Protein AF-A0A7S1V840-F1 (afdb_monomer_lite)

Sequence (191 aa):
QIPTALHHDKARTWFAFVELTMVTKERNDVIGVELDPAAPVIRTIHGDIKPRNIIRAKGDLKLIDLDAAVEEGGSLTEKFSGAFLPPSLAREKFKPKETLEEVDKKWRKLKEERDLLEEEEDTEEAVDKLETMMKVLRGKRKALKRGDLDSEPPKATRDMDIWAFGVTMYQLYTGSPLFTCDLGDNLVREE

Radius of gyration: 23.2 Å; chains: 1; bounding box: 47×49×64 Å

Foldseek 3Di:
DPDPVVVVVVVVLVVVVVVVLPCPDDDCDPDVDPDDPPDPPFRKDQQEDAPVQWDQDPNHIDGHDSVQIDTFQAATDPDYQALLFDPVQNCVVVQDPDALVRLVVVLVVLVVVLVVCVVPPPQPVVNVVSVVVNVVSVVNNVCNVVVPVDDDHDGDHPVSVVSSVVQRVVCVVPVDGPADDDPSNHHDDDD

Secondary structure (DSSP, 8-state):
---THHHHHHHHHHHHHHHHHH-TTS---SS-----TTS----EE-S---GGGEEEETTEEEE---TT-EETTSBPPS---GGG--HHHHHHHT---S-HHHHHHHHHHHHHHHHHHTT-TT-HHHHHHHHHHHHHHHHHHHHHHTTTTSPPPPBP-HHHHHHHHHHHHHHHHHSS-SS-B-TTS-B----

InterPro domains:
  IPR000719 Protein kinase domain [PS50011] (1-191)
  IPR011009 Protein kinase-like domain superfamily [SSF56112] (45-180)

pLDDT: mean 75.29, std 20.26, range [28.19, 95.44]

Structure (mmCIF, N/CA/C/O backbone):
data_AF-A0A7S1V840-F1
#
_entry.id   AF-A0A7S1V840-F1
#
loop_
_atom_site.group_PDB
_atom_site.id
_atom_site.type_symbol
_atom_site.label_atom_id
_atom_site.label_alt_id
_atom_site.label_comp_id
_atom_site.label_asym_id
_atom_site.label_entity_id
_atom_site.label_seq_id
_atom_site.pdbx_PDB_ins_code
_atom_site.Cartn_x
_atom_site.Cartn_y
_atom_site.Cartn_z
_atom_site.occupancy
_atom_site.B_iso_or_equiv
_atom_site.auth_seq_id
_atom_site.auth_comp_id
_atom_site.auth_asym_id
_atom_site.auth_atom_id
_atom_site.pdbx_PDB_model_num
ATOM 1 N N . GLN A 1 1 ? 11.936 29.458 14.374 1.00 34.19 1 GLN A N 1
ATOM 2 C CA . GLN A 1 1 ? 11.864 28.571 15.555 1.00 34.19 1 GLN A CA 1
ATOM 3 C C . GLN A 1 1 ? 10.406 28.201 15.757 1.00 34.19 1 GLN A C 1
ATOM 5 O O . GLN A 1 1 ? 9.609 29.076 16.064 1.00 34.19 1 GLN A O 1
ATOM 10 N N . ILE A 1 2 ? 10.041 26.953 15.469 1.00 28.19 2 ILE A N 1
ATOM 11 C CA . ILE A 1 2 ? 8.680 26.443 15.686 1.00 28.19 2 ILE A CA 1
ATOM 12 C C . ILE A 1 2 ? 8.618 25.943 17.141 1.00 28.19 2 ILE A C 1
ATOM 14 O O . ILE A 1 2 ? 9.578 25.296 17.566 1.00 28.19 2 ILE A O 1
ATOM 18 N N . PRO A 1 3 ? 7.577 26.253 17.938 1.00 31.47 3 PRO A N 1
ATOM 19 C CA . PRO A 1 3 ? 7.595 25.972 19.371 1.00 31.47 3 PRO A CA 1
ATOM 20 C C . PRO A 1 3 ? 7.533 24.467 19.666 1.00 31.47 3 PRO A C 1
ATOM 22 O O . PRO A 1 3 ? 6.550 23.792 19.364 1.00 31.47 3 PRO A O 1
ATOM 25 N N . THR A 1 4 ? 8.567 23.971 20.343 1.00 38.53 4 THR A N 1
ATOM 26 C CA . THR A 1 4 ? 8.787 22.579 20.778 1.00 38.53 4 THR A CA 1
ATOM 27 C C . THR A 1 4 ? 7.685 22.031 21.703 1.00 38.53 4 THR A C 1
ATOM 29 O O . THR A 1 4 ? 7.570 20.822 21.894 1.00 38.53 4 THR A O 1
ATOM 32 N N . ALA A 1 5 ? 6.834 22.898 22.260 1.00 35.03 5 ALA A N 1
ATOM 33 C CA . ALA A 1 5 ? 5.800 22.534 23.229 1.00 35.03 5 ALA A CA 1
ATOM 34 C C . ALA A 1 5 ? 4.584 21.803 22.618 1.00 35.03 5 ALA A C 1
ATOM 36 O O . ALA A 1 5 ? 3.929 21.033 23.315 1.00 35.03 5 ALA A O 1
ATOM 37 N N . LEU A 1 6 ? 4.303 21.968 21.316 1.00 33.03 6 LEU A N 1
ATOM 38 C CA . LEU A 1 6 ? 3.147 21.327 20.665 1.00 33.03 6 LEU A CA 1
ATOM 39 C C . LEU A 1 6 ? 3.375 19.832 20.345 1.00 33.03 6 LEU A C 1
ATOM 41 O O . LEU A 1 6 ? 2.428 19.103 20.045 1.00 33.03 6 LEU A O 1
ATOM 45 N N . HIS A 1 7 ? 4.630 19.370 20.383 1.00 38.84 7 HIS A N 1
ATOM 46 C CA . HIS A 1 7 ? 4.999 17.987 20.065 1.00 38.84 7 HIS A CA 1
ATOM 47 C C . HIS A 1 7 ? 4.778 17.013 21.227 1.00 38.84 7 HIS A C 1
ATOM 49 O O . HIS A 1 7 ? 4.459 15.848 20.991 1.00 38.84 7 HIS A O 1
ATOM 55 N N . HIS A 1 8 ? 4.879 17.484 22.471 1.00 35.41 8 HIS A N 1
ATOM 56 C CA . HIS A 1 8 ? 4.750 16.622 23.647 1.00 35.41 8 HIS A CA 1
ATOM 57 C C . HIS A 1 8 ? 3.305 16.207 23.945 1.00 35.41 8 HIS A C 1
ATOM 59 O O . HIS A 1 8 ? 3.075 15.103 24.440 1.00 35.41 8 HIS A O 1
ATOM 65 N N . ASP A 1 9 ? 2.339 17.069 23.622 1.00 38.34 9 ASP A N 1
ATOM 66 C CA . ASP A 1 9 ? 0.930 16.839 23.951 1.00 38.34 9 ASP A CA 1
ATOM 67 C C . ASP A 1 9 ? 0.271 15.856 22.973 1.00 38.34 9 ASP A C 1
ATOM 69 O O . ASP A 1 9 ? -0.414 14.920 23.378 1.00 38.34 9 ASP A O 1
ATOM 73 N N . LYS A 1 10 ? 0.610 15.964 21.678 1.00 40.97 10 LYS A N 1
ATOM 74 C CA . LYS A 1 10 ? 0.155 15.018 20.650 1.00 40.97 10 LYS A CA 1
ATOM 75 C C . LYS A 1 10 ? 0.649 13.604 20.954 1.00 40.97 10 LYS A C 1
ATOM 77 O O . LYS A 1 10 ? -0.152 12.678 20.984 1.00 40.97 10 LYS A O 1
ATOM 82 N N . ALA A 1 11 ? 1.943 13.429 21.236 1.00 39.88 11 ALA A N 1
ATOM 83 C CA . ALA A 1 11 ? 2.521 12.110 21.499 1.00 39.88 11 ALA A CA 1
ATOM 84 C C . ALA A 1 11 ? 1.829 11.374 22.665 1.00 39.88 11 ALA A C 1
ATOM 86 O O . ALA A 1 11 ? 1.585 10.174 22.569 1.00 39.88 11 ALA A O 1
ATOM 87 N N . ARG A 1 12 ? 1.439 12.089 23.731 1.00 35.28 12 ARG A N 1
ATOM 88 C CA . ARG A 1 12 ? 0.725 11.502 24.878 1.00 35.28 12 ARG A CA 1
ATOM 89 C C . ARG A 1 12 ? -0.692 11.041 24.544 1.00 35.28 12 ARG A C 1
ATOM 91 O O . ARG A 1 12 ? -1.091 9.981 25.015 1.00 35.28 12 ARG A O 1
ATOM 98 N N . THR A 1 13 ? -1.429 11.777 23.711 1.00 42.69 13 THR A N 1
ATOM 99 C CA . THR A 1 13 ? -2.761 11.338 23.256 1.00 42.69 13 THR A CA 1
ATOM 100 C C . THR A 1 13 ? -2.678 10.098 22.355 1.00 42.69 13 THR A C 1
ATOM 102 O O . THR A 1 13 ? -3.593 9.280 22.351 1.00 42.69 13 THR A O 1
ATOM 105 N N . TRP A 1 14 ? -1.575 9.929 21.617 1.00 41.81 14 TRP A N 1
ATOM 106 C CA . TRP A 1 14 ? -1.384 8.811 20.687 1.00 41.81 14 TRP A CA 1
ATOM 107 C C . TRP A 1 14 ? -0.865 7.526 21.346 1.00 41.81 14 TRP A C 1
ATOM 109 O O . TRP A 1 14 ? -1.285 6.444 20.943 1.00 41.81 14 TRP A O 1
ATOM 119 N N . PHE A 1 15 ? -0.029 7.602 22.389 1.00 33.94 15 PHE A N 1
ATOM 120 C CA . PHE A 1 15 ? 0.369 6.402 23.146 1.00 33.94 15 PHE A CA 1
ATOM 121 C C . PHE A 1 15 ? -0.840 5.696 23.787 1.00 33.94 15 PHE A C 1
ATOM 123 O O . PHE A 1 15 ? -0.910 4.471 23.749 1.00 33.94 15 PHE A O 1
ATOM 130 N N . ALA A 1 16 ? -1.840 6.455 24.248 1.00 36.44 16 ALA A N 1
ATOM 131 C CA . ALA A 1 16 ? -3.114 5.904 24.719 1.00 36.44 16 ALA A CA 1
ATOM 132 C C . ALA A 1 16 ? -3.944 5.238 23.595 1.00 36.44 16 ALA A C 1
ATOM 134 O O . ALA A 1 16 ? -4.733 4.336 23.857 1.00 36.44 16 ALA A O 1
ATOM 135 N N . PHE A 1 17 ? -3.757 5.649 22.334 1.00 39.97 17 PHE A N 1
ATOM 136 C CA . PHE A 1 17 ? -4.453 5.089 21.169 1.00 39.97 17 PHE A CA 1
ATOM 137 C C . PHE A 1 17 ? -3.840 3.760 20.696 1.00 39.97 17 PHE A C 1
ATOM 139 O O . PHE A 1 17 ? -4.564 2.836 20.320 1.00 39.97 17 PHE A O 1
ATOM 146 N N . VAL A 1 18 ? -2.509 3.626 20.768 1.00 42.34 18 VAL A N 1
ATOM 147 C CA . VAL A 1 18 ? -1.815 2.347 20.516 1.00 42.34 18 VAL A CA 1
ATOM 148 C C . VAL A 1 18 ? -2.222 1.308 21.564 1.00 42.34 18 VAL A C 1
ATOM 150 O O . VAL A 1 18 ? -2.481 0.156 21.220 1.00 42.34 18 VAL A O 1
ATOM 153 N N . GLU A 1 19 ? -2.382 1.731 22.820 1.00 34.50 19 GLU A N 1
ATOM 154 C CA . GLU A 1 19 ? -2.931 0.888 23.885 1.00 34.50 19 GLU A CA 1
ATOM 155 C C . GLU A 1 19 ? -4.374 0.449 23.567 1.00 34.50 19 GLU A C 1
ATOM 157 O O . GLU A 1 19 ? -4.698 -0.729 23.679 1.00 34.50 19 GLU A O 1
ATOM 162 N N . LEU A 1 20 ? -5.221 1.348 23.049 1.00 40.03 20 LEU A N 1
ATOM 163 C CA . LEU A 1 20 ? -6.624 1.044 22.731 1.00 40.03 20 LEU A CA 1
ATOM 164 C C . LEU A 1 20 ? -6.808 0.075 21.549 1.00 40.03 20 LEU A C 1
ATOM 166 O O . LEU A 1 20 ? -7.779 -0.676 21.516 1.00 40.03 20 LEU A O 1
ATOM 170 N N . THR A 1 21 ? -5.890 0.089 20.579 1.00 38.75 21 THR A N 1
ATOM 171 C CA . THR A 1 21 ? -5.999 -0.738 19.360 1.00 38.75 21 THR A CA 1
ATOM 172 C C . THR A 1 21 ? -5.329 -2.108 19.532 1.00 38.75 21 THR A C 1
ATOM 174 O O . THR A 1 21 ? -5.684 -3.063 18.846 1.00 38.75 21 THR A O 1
ATOM 177 N N . MET A 1 22 ? -4.388 -2.242 20.478 1.00 34.47 22 MET A N 1
ATOM 178 C CA . MET A 1 22 ? -3.727 -3.519 20.788 1.00 34.47 22 MET A CA 1
ATOM 179 C C . MET A 1 22 ? -4.319 -4.248 22.004 1.00 34.47 22 MET A C 1
ATOM 181 O O . MET A 1 22 ? -4.069 -5.444 22.170 1.00 34.47 22 MET A O 1
ATOM 185 N N . VAL A 1 23 ? -5.128 -3.573 22.827 1.00 34.97 23 VAL A N 1
ATOM 186 C CA . VAL A 1 23 ? -5.773 -4.144 24.018 1.00 34.97 23 VAL A CA 1
ATOM 187 C C . VAL A 1 23 ? -7.278 -4.295 23.779 1.00 34.97 23 VAL A C 1
ATOM 189 O O . VAL A 1 23 ? -8.106 -3.660 24.419 1.00 34.97 23 VAL A O 1
ATOM 192 N N . THR A 1 24 ? -7.675 -5.225 22.908 1.00 39.31 24 THR A N 1
ATOM 193 C CA . THR A 1 24 ? -9.067 -5.721 22.865 1.00 39.31 24 THR A CA 1
ATOM 194 C C . THR A 1 24 ? -9.358 -6.713 23.999 1.00 39.31 24 THR A C 1
ATOM 196 O O . THR A 1 24 ? -10.126 -7.656 23.819 1.00 39.31 24 THR A O 1
ATOM 199 N N . LYS A 1 25 ? -8.713 -6.567 25.166 1.00 38.56 25 LYS A N 1
ATOM 200 C CA . LYS A 1 25 ? -8.911 -7.497 26.288 1.00 38.56 25 LYS A CA 1
ATOM 201 C C . LYS A 1 25 ? -9.182 -6.861 27.646 1.00 38.56 25 LYS A C 1
ATOM 203 O O . LYS A 1 25 ? -9.615 -7.578 28.537 1.00 38.56 25 LYS A O 1
ATOM 208 N N . GLU A 1 26 ? -9.005 -5.553 27.817 1.00 40.62 26 GLU A N 1
ATOM 209 C CA . GLU A 1 26 ? -9.205 -4.916 29.124 1.00 40.62 26 GLU A CA 1
ATOM 210 C C . GLU A 1 26 ? -9.793 -3.510 28.981 1.00 40.62 26 GLU A C 1
ATOM 212 O O . GLU A 1 26 ? -9.075 -2.523 29.102 1.00 40.62 26 GLU A O 1
ATOM 217 N N . ARG A 1 27 ? -11.100 -3.409 28.701 1.00 39.28 27 ARG A N 1
ATOM 218 C CA . ARG A 1 27 ? -11.980 -2.332 29.208 1.00 39.28 27 ARG A CA 1
ATOM 219 C C . ARG A 1 27 ? -13.418 -2.535 28.733 1.00 39.28 27 ARG A C 1
ATOM 221 O O . ARG A 1 27 ? -13.754 -2.263 27.586 1.00 39.28 27 ARG A O 1
ATOM 228 N N . ASN A 1 28 ? -14.259 -2.962 29.669 1.00 38.66 28 ASN A N 1
ATOM 229 C CA . ASN A 1 28 ? -15.707 -3.161 29.549 1.00 38.66 28 ASN A CA 1
ATOM 230 C C . ASN A 1 28 ? -16.528 -1.854 29.462 1.00 38.66 28 ASN A C 1
ATOM 232 O O . ASN A 1 28 ? -17.747 -1.896 29.582 1.00 38.66 28 ASN A O 1
ATOM 236 N N . ASP A 1 29 ? -15.913 -0.684 29.262 1.00 35.03 29 ASP A N 1
ATOM 237 C CA . ASP A 1 29 ? -16.550 0.564 29.716 1.00 35.03 29 ASP A CA 1
ATOM 238 C C . ASP A 1 29 ? -17.040 1.517 28.612 1.00 35.03 29 ASP A C 1
ATOM 240 O O . ASP A 1 29 ? -17.526 2.600 28.930 1.00 35.03 29 ASP A O 1
ATOM 244 N N . VAL A 1 30 ? -16.948 1.172 27.320 1.00 41.62 30 VAL A N 1
ATOM 245 C CA . VAL A 1 30 ? -17.338 2.120 26.241 1.00 41.62 30 VAL A CA 1
ATOM 246 C C . VAL A 1 30 ? -18.616 1.724 25.497 1.00 41.62 30 VAL A C 1
ATOM 248 O O . VAL A 1 30 ? -19.270 2.575 24.897 1.00 41.62 30 VAL A O 1
ATOM 251 N N . ILE A 1 31 ? -19.050 0.470 25.591 1.00 38.62 31 ILE A N 1
ATOM 252 C CA . ILE A 1 31 ? -20.350 0.030 25.082 1.00 38.62 31 ILE A CA 1
ATOM 253 C C . ILE A 1 31 ? -20.867 -0.963 26.115 1.00 38.62 31 ILE A C 1
ATOM 255 O O . ILE A 1 31 ? -20.167 -1.924 26.406 1.00 38.62 31 ILE A O 1
ATOM 259 N N . GLY A 1 32 ? -22.039 -0.714 26.706 1.00 32.59 32 GLY A N 1
ATOM 260 C CA . GLY A 1 32 ? -22.672 -1.575 27.716 1.00 32.59 32 GLY A CA 1
ATOM 261 C C . GLY A 1 32 ? -23.140 -2.923 27.158 1.00 32.59 32 GLY A C 1
ATOM 262 O O . GLY A 1 32 ? -24.304 -3.283 27.301 1.00 32.59 32 GLY A O 1
ATOM 263 N N . VAL A 1 33 ? -22.250 -3.632 26.473 1.00 41.84 33 VAL A N 1
ATOM 264 C CA . VAL A 1 33 ? -22.427 -4.988 25.982 1.00 41.84 33 VAL A CA 1
ATOM 265 C C . VAL A 1 33 ? -21.614 -5.862 26.920 1.00 41.84 33 VAL A C 1
ATOM 267 O O . VAL A 1 33 ? -20.386 -5.816 26.918 1.00 41.84 33 VAL A O 1
ATOM 270 N N . GLU A 1 34 ? -22.309 -6.626 27.755 1.00 42.22 34 GLU A N 1
ATOM 271 C CA . GLU A 1 34 ? -21.716 -7.737 28.491 1.00 42.22 34 GLU A CA 1
ATOM 272 C C . GLU A 1 34 ? -21.096 -8.688 27.456 1.00 42.22 34 GLU A C 1
ATOM 274 O O . GLU A 1 34 ? -21.806 -9.347 26.696 1.00 42.22 34 GLU A O 1
ATOM 279 N N . LEU A 1 35 ? -19.767 -8.682 27.342 1.00 52.69 35 LEU A N 1
ATOM 280 C CA . LEU A 1 35 ? -19.062 -9.608 26.465 1.00 52.69 35 LEU A CA 1
ATOM 281 C C . LEU A 1 35 ? -19.097 -10.988 27.123 1.00 52.69 35 LEU A C 1
ATOM 283 O O . LEU A 1 35 ? -18.605 -11.151 28.240 1.00 52.69 35 LEU A O 1
ATOM 287 N N . ASP A 1 36 ? -19.686 -11.966 26.435 1.00 55.12 36 ASP A N 1
ATOM 288 C CA . ASP A 1 36 ? -19.705 -13.358 26.882 1.00 55.12 36 ASP A CA 1
ATOM 289 C C . ASP A 1 36 ? -18.255 -13.847 27.085 1.00 55.12 36 ASP A C 1
ATOM 291 O O . ASP A 1 36 ? -17.484 -13.887 26.122 1.00 55.12 36 ASP A O 1
ATOM 295 N N . PRO A 1 37 ? -17.846 -14.223 28.310 1.00 58.53 37 PRO A N 1
ATOM 296 C CA . PRO A 1 37 ? -16.492 -14.702 28.577 1.00 58.53 37 PRO A CA 1
ATOM 297 C C . PRO A 1 37 ? -16.170 -16.032 27.874 1.00 58.53 37 PRO A C 1
ATOM 299 O O . PRO A 1 37 ? -14.997 -16.404 27.803 1.00 58.53 37 PRO A O 1
ATOM 302 N N . ALA A 1 38 ? -17.179 -16.745 27.358 1.00 59.78 38 ALA A N 1
ATOM 303 C CA . ALA A 1 38 ? -17.020 -17.930 26.520 1.00 59.78 38 ALA A CA 1
ATOM 304 C C . ALA A 1 38 ? -16.947 -17.612 25.014 1.00 59.78 38 ALA A C 1
ATOM 306 O O . ALA A 1 38 ? -16.638 -18.510 24.224 1.00 59.78 38 ALA A O 1
ATOM 307 N N . ALA A 1 39 ? -17.191 -16.362 24.598 1.00 57.59 39 ALA A N 1
ATOM 308 C CA . ALA A 1 39 ? -17.077 -15.982 23.199 1.00 57.59 39 ALA A CA 1
ATOM 309 C C . ALA A 1 39 ? -15.610 -16.065 22.742 1.00 57.59 39 ALA A C 1
ATOM 311 O O . ALA A 1 39 ? -14.701 -15.607 23.447 1.00 57.59 39 ALA A O 1
ATOM 312 N N . PRO A 1 40 ? -15.340 -16.634 21.554 1.00 56.97 40 PRO A N 1
ATOM 313 C CA . PRO A 1 40 ? -14.001 -16.613 20.994 1.00 56.97 40 PRO A CA 1
ATOM 314 C C . PRO A 1 40 ? -13.532 -15.161 20.852 1.00 56.97 40 PRO A C 1
ATOM 316 O O . PRO A 1 40 ? -14.277 -14.298 20.390 1.00 56.97 40 PRO A O 1
ATOM 319 N N . VAL A 1 41 ? -12.280 -14.887 21.235 1.00 60.44 41 VAL A N 1
ATOM 320 C CA . VAL A 1 41 ? -11.645 -13.588 20.969 1.00 60.44 41 VAL A CA 1
ATOM 321 C C . VAL A 1 41 ? -11.388 -13.506 19.470 1.00 60.44 41 VAL A C 1
ATOM 323 O O . VAL A 1 41 ? -10.318 -13.878 18.985 1.00 60.44 41 VAL A O 1
ATOM 326 N N . ILE A 1 42 ? -12.397 -13.053 18.736 1.00 61.47 42 ILE A N 1
ATOM 327 C CA . ILE A 1 42 ? -12.282 -12.733 17.323 1.00 61.47 42 ILE A CA 1
ATOM 328 C C . ILE A 1 42 ? -11.442 -11.465 17.237 1.00 61.47 42 ILE A C 1
ATOM 330 O O . ILE A 1 42 ? -11.780 -10.425 17.804 1.00 61.47 42 ILE A O 1
ATOM 334 N N . ARG A 1 43 ? -10.296 -11.568 16.568 1.00 82.94 43 ARG A N 1
ATOM 335 C CA . ARG A 1 43 ? -9.436 -10.417 16.305 1.00 82.94 43 ARG A CA 1
ATOM 336 C C . ARG A 1 43 ? -9.775 -9.892 14.927 1.00 82.94 43 ARG A C 1
ATOM 338 O O . ARG A 1 43 ? -9.552 -10.580 13.936 1.00 82.94 43 ARG A O 1
ATOM 345 N N . THR A 1 44 ? -10.327 -8.692 14.882 1.00 90.00 44 THR A N 1
ATOM 346 C CA . THR A 1 44 ? -10.677 -8.025 13.631 1.00 90.00 44 THR A CA 1
ATOM 347 C C . THR A 1 44 ? -9.451 -7.320 13.062 1.00 90.00 44 THR A C 1
ATOM 349 O O . THR A 1 44 ? -8.773 -6.576 13.768 1.00 90.00 44 THR A O 1
ATOM 352 N N . ILE A 1 45 ? -9.187 -7.557 11.784 1.00 92.12 45 ILE A N 1
ATOM 353 C CA . ILE A 1 45 ? -8.259 -6.800 10.949 1.00 92.12 45 ILE A CA 1
ATOM 354 C C . ILE A 1 45 ? -9.089 -5.751 10.218 1.00 92.12 45 ILE A C 1
ATOM 356 O O . ILE A 1 45 ? -10.076 -6.105 9.581 1.00 92.12 45 ILE A O 1
ATOM 360 N N . HIS A 1 46 ? -8.726 -4.476 10.310 1.00 92.56 46 HIS A N 1
ATOM 361 C CA . HIS A 1 46 ? -9.415 -3.391 9.614 1.00 92.56 46 HIS A CA 1
ATOM 362 C C . HIS A 1 46 ? -9.161 -3.446 8.104 1.00 92.56 46 HIS A C 1
ATOM 364 O O . HIS A 1 46 ? -10.068 -3.169 7.321 1.00 92.56 46 HIS A O 1
ATOM 370 N N . GLY A 1 47 ? -7.930 -3.753 7.685 1.00 90.50 47 GLY A N 1
ATOM 371 C CA . GLY A 1 47 ? -7.572 -3.993 6.283 1.00 90.50 47 GLY A CA 1
ATOM 372 C C . GLY A 1 47 ? -7.439 -2.743 5.403 1.00 90.50 47 GLY A C 1
ATOM 373 O O . GLY A 1 47 ? -7.005 -2.862 4.260 1.00 90.50 47 GLY A O 1
ATOM 374 N N . ASP A 1 48 ? -7.764 -1.551 5.916 1.00 92.19 48 ASP A N 1
ATOM 375 C CA . ASP A 1 48 ? -7.687 -0.278 5.179 1.00 92.19 48 ASP A CA 1
ATOM 376 C C . ASP A 1 48 ? -7.374 0.909 6.112 1.00 92.19 48 ASP A C 1
ATOM 378 O O . ASP A 1 48 ? -8.007 1.966 6.063 1.00 92.19 48 ASP A O 1
ATOM 382 N N . ILE A 1 49 ? -6.408 0.733 7.022 1.00 93.44 49 ILE A N 1
ATOM 383 C CA . ILE A 1 49 ? -5.950 1.822 7.895 1.00 93.44 49 ILE A CA 1
ATOM 384 C C . ILE A 1 49 ? -5.229 2.878 7.053 1.00 93.44 49 ILE A C 1
ATOM 386 O O . ILE A 1 49 ? -4.199 2.612 6.437 1.00 93.44 49 ILE A O 1
ATOM 390 N N . LYS A 1 50 ? -5.758 4.100 7.072 1.00 92.00 50 LYS A N 1
ATOM 391 C CA . LYS A 1 50 ? -5.190 5.270 6.394 1.00 92.00 50 LYS A CA 1
ATOM 392 C C . LYS A 1 50 ? -5.671 6.558 7.062 1.00 92.00 50 LYS A C 1
ATOM 394 O O . LYS A 1 50 ? -6.710 6.529 7.728 1.00 92.00 50 LYS A O 1
ATOM 399 N N . PRO A 1 51 ? -5.000 7.709 6.861 1.00 92.88 51 PRO A N 1
ATOM 400 C CA . PRO A 1 51 ? -5.385 8.968 7.503 1.00 92.88 51 PRO A CA 1
ATOM 401 C C . PRO A 1 51 ? -6.858 9.343 7.303 1.00 92.88 51 PRO A C 1
ATOM 403 O O . PRO A 1 51 ? -7.499 9.847 8.219 1.00 92.88 51 PRO A O 1
ATOM 406 N N . ARG A 1 52 ? -7.412 9.053 6.120 1.00 90.94 52 ARG A N 1
ATOM 407 C CA . ARG A 1 52 ? -8.804 9.350 5.751 1.00 90.94 52 ARG A CA 1
ATOM 408 C C . ARG A 1 52 ? -9.834 8.585 6.589 1.00 90.94 52 ARG A C 1
ATOM 410 O O . ARG A 1 52 ? -10.936 9.081 6.797 1.00 90.94 52 ARG A O 1
ATOM 417 N N . ASN A 1 53 ? -9.441 7.417 7.092 1.00 93.62 53 ASN A N 1
ATOM 418 C CA . ASN A 1 53 ? -10.273 6.540 7.908 1.00 93.62 53 ASN A CA 1
ATOM 419 C C . ASN A 1 53 ? -10.076 6.797 9.413 1.00 93.62 53 ASN A C 1
ATOM 421 O O . ASN A 1 53 ? -10.631 6.082 10.241 1.00 93.62 53 ASN A O 1
ATOM 425 N N . ILE A 1 54 ? -9.312 7.833 9.787 1.00 92.75 54 ILE A N 1
ATOM 426 C CA . ILE A 1 54 ? -9.138 8.282 11.170 1.00 92.75 54 ILE A CA 1
ATOM 427 C C . ILE A 1 54 ? -9.817 9.640 11.322 1.00 92.75 54 ILE A C 1
ATOM 429 O O . ILE A 1 54 ? -9.367 10.649 10.781 1.00 92.75 54 ILE A O 1
ATOM 433 N N . ILE A 1 55 ? -10.879 9.688 12.119 1.00 90.19 55 ILE A N 1
ATOM 434 C CA . ILE A 1 55 ? -11.602 10.928 12.407 1.00 90.19 55 ILE A CA 1
ATOM 435 C C . ILE A 1 55 ? -11.438 11.334 13.862 1.00 90.19 55 ILE A C 1
ATOM 437 O O . ILE A 1 55 ? -11.223 10.503 14.743 1.00 90.19 55 ILE A O 1
ATOM 441 N N . ARG A 1 56 ? -11.601 12.630 14.131 1.00 91.12 56 ARG A N 1
ATOM 442 C CA . ARG A 1 56 ? -11.751 13.138 15.493 1.00 91.12 56 ARG A CA 1
ATOM 443 C C . ARG A 1 56 ? -13.229 13.345 15.801 1.00 91.12 56 ARG A C 1
ATOM 445 O O . ARG A 1 56 ? -13.877 14.169 15.164 1.00 91.12 56 ARG A O 1
ATOM 452 N N . ALA A 1 57 ? -13.744 12.655 16.811 1.00 86.38 57 ALA A N 1
ATOM 453 C CA . ALA A 1 57 ? -15.118 12.792 17.280 1.00 86.38 57 ALA A CA 1
ATOM 454 C C . ALA A 1 57 ? -15.129 12.993 18.799 1.00 86.38 57 ALA A C 1
ATOM 456 O O . ALA A 1 57 ? -14.672 12.131 19.543 1.00 86.38 57 ALA A O 1
ATOM 457 N N . LYS A 1 58 ? -15.668 14.133 19.256 1.00 90.56 58 LYS A N 1
ATOM 458 C CA . LYS A 1 58 ? -15.737 14.518 20.683 1.00 90.56 58 LYS A CA 1
ATOM 459 C C . LYS A 1 58 ? -14.376 14.524 21.403 1.00 90.56 58 LYS A C 1
ATOM 461 O O . LYS A 1 58 ? -14.295 14.203 22.578 1.00 90.56 58 LYS A O 1
ATOM 466 N N . GLY A 1 59 ? -13.311 14.905 20.698 1.00 84.75 59 GLY A N 1
ATOM 467 C CA . GLY A 1 59 ? -11.946 14.941 21.242 1.00 84.75 59 GLY A CA 1
ATOM 468 C C . GLY A 1 59 ? -11.154 13.655 21.007 1.00 84.75 59 GLY A C 1
ATOM 469 O O . GLY A 1 59 ? -9.939 13.736 20.824 1.00 84.75 59 GLY A O 1
ATOM 470 N N . ASP A 1 60 ? -11.834 12.520 20.859 1.00 85.75 60 ASP A N 1
ATOM 471 C CA . ASP A 1 60 ? -11.208 11.221 20.623 1.00 85.75 60 ASP A CA 1
ATOM 472 C C . ASP A 1 60 ? -10.924 10.978 19.147 1.00 85.75 60 ASP A C 1
ATOM 474 O O . ASP A 1 60 ? -11.656 11.445 18.271 1.00 85.75 60 ASP A O 1
ATOM 478 N N . LEU A 1 61 ? -9.897 10.180 18.875 1.00 86.12 61 LEU A N 1
ATOM 479 C CA . LEU A 1 61 ? -9.685 9.597 17.558 1.00 86.12 61 LEU A CA 1
ATOM 480 C C . LEU A 1 61 ? -10.514 8.322 17.432 1.00 86.12 61 LEU A C 1
ATOM 482 O O . LEU A 1 61 ? -10.635 7.557 18.388 1.00 86.12 61 LEU A O 1
ATOM 486 N N . LYS A 1 62 ? -11.110 8.111 16.263 1.00 88.06 62 LYS A N 1
ATOM 487 C CA . LYS A 1 62 ? -11.915 6.929 15.953 1.00 88.06 62 LYS A CA 1
ATOM 488 C C . LYS A 1 62 ? -11.587 6.452 14.545 1.00 88.06 62 LYS A C 1
ATOM 490 O O . LYS A 1 62 ? -11.418 7.276 13.647 1.00 88.06 62 LYS A O 1
ATOM 495 N N . LEU A 1 63 ? -11.505 5.135 14.384 1.00 90.81 63 LEU A N 1
ATOM 496 C CA . LEU A 1 63 ? -11.420 4.490 13.078 1.00 90.81 63 LEU A CA 1
ATOM 497 C C . LEU A 1 63 ? -12.826 4.360 12.484 1.00 90.81 63 LEU A C 1
ATOM 499 O O . LEU A 1 63 ? -13.787 4.092 13.209 1.00 90.81 63 LEU A O 1
ATOM 503 N N . ILE A 1 64 ? -12.936 4.586 11.182 1.00 92.19 64 ILE A N 1
ATOM 504 C CA . ILE A 1 64 ? -14.164 4.463 10.392 1.00 92.19 64 ILE A CA 1
ATOM 505 C C . ILE A 1 64 ? -13.886 3.647 9.129 1.00 92.19 64 ILE A C 1
ATOM 507 O O . ILE A 1 64 ? -12.736 3.350 8.838 1.00 92.19 64 ILE A O 1
ATOM 511 N N . ASP A 1 65 ? -14.936 3.362 8.356 1.00 89.94 65 ASP A N 1
ATOM 512 C CA . ASP A 1 65 ? -14.860 2.591 7.108 1.00 89.94 65 ASP A CA 1
ATOM 513 C C . ASP A 1 65 ? -14.381 1.144 7.327 1.00 89.94 65 ASP A C 1
ATOM 515 O O . ASP A 1 65 ? -13.248 0.766 7.042 1.00 89.94 65 ASP A O 1
ATOM 519 N N . LEU A 1 66 ? -15.292 0.319 7.851 1.00 90.94 66 LEU A N 1
ATOM 520 C CA . LEU A 1 66 ? -15.050 -1.091 8.170 1.00 90.94 66 LEU A CA 1
ATOM 521 C C . LEU A 1 66 ? -15.402 -2.040 7.010 1.00 90.94 66 LEU A C 1
ATOM 523 O O . LEU A 1 66 ? -15.508 -3.243 7.224 1.00 90.94 66 LEU A O 1
ATOM 527 N N . ASP A 1 67 ? -15.576 -1.537 5.785 1.00 88.94 67 ASP A N 1
ATOM 528 C CA . ASP A 1 67 ? -15.952 -2.367 4.626 1.00 88.94 67 ASP A CA 1
ATOM 529 C C . ASP A 1 67 ? -14.866 -3.387 4.250 1.00 88.94 67 ASP A C 1
ATOM 531 O O . ASP A 1 67 ? -15.150 -4.409 3.626 1.00 88.94 67 ASP A O 1
ATOM 535 N N . ALA A 1 68 ? -13.612 -3.095 4.604 1.00 90.19 68 ALA A N 1
ATOM 536 C CA . ALA A 1 68 ? -12.482 -3.996 4.410 1.00 90.19 68 ALA A CA 1
ATOM 537 C C . ALA A 1 68 ? -12.211 -4.894 5.629 1.00 90.19 68 ALA A C 1
ATOM 539 O O . ALA A 1 68 ? -11.313 -5.739 5.566 1.00 90.19 68 ALA A O 1
ATOM 540 N N . ALA A 1 69 ? -12.965 -4.717 6.721 1.00 91.38 69 ALA A N 1
ATOM 541 C CA . ALA A 1 69 ? -12.678 -5.366 7.985 1.00 91.38 69 ALA A CA 1
ATOM 542 C C . ALA A 1 69 ? -13.091 -6.841 7.968 1.00 91.38 69 ALA A C 1
ATOM 544 O O . ALA A 1 69 ? -14.203 -7.196 7.578 1.00 91.38 69 ALA A O 1
ATOM 545 N N . VAL A 1 70 ? -12.187 -7.705 8.417 1.00 91.25 70 VAL A N 1
ATOM 546 C CA . VAL A 1 70 ? -12.344 -9.163 8.395 1.00 91.25 70 VAL A CA 1
ATOM 547 C C . VAL A 1 70 ? -11.718 -9.783 9.636 1.00 91.25 70 VAL A C 1
ATOM 549 O O . VAL A 1 70 ? -10.895 -9.168 10.312 1.00 91.25 70 VAL A O 1
ATOM 552 N N . GLU A 1 71 ? -12.096 -11.012 9.963 1.00 91.25 71 GLU A N 1
ATOM 553 C CA . GLU A 1 71 ? -11.455 -11.749 11.052 1.00 91.25 71 GLU A CA 1
ATOM 554 C C . GLU A 1 71 ? -10.025 -12.155 10.671 1.00 91.25 71 GLU A C 1
ATOM 556 O O . GLU A 1 71 ? -9.738 -12.476 9.516 1.00 91.25 71 GLU A O 1
ATOM 561 N N . GLU A 1 72 ? -9.117 -12.170 11.645 1.00 87.69 72 GLU A N 1
ATOM 562 C CA . GLU A 1 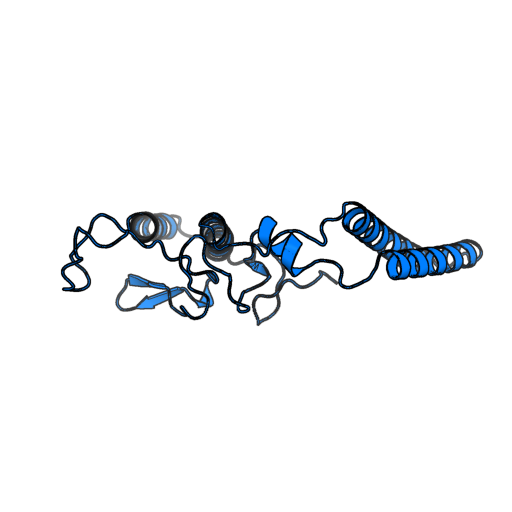72 ? -7.762 -12.689 11.466 1.00 87.69 72 GLU A CA 1
ATOM 563 C C . GLU A 1 72 ? -7.801 -14.142 10.958 1.00 87.69 72 GLU A C 1
ATOM 565 O O . GLU A 1 72 ? -8.496 -14.999 11.500 1.00 87.69 72 GLU A O 1
ATOM 570 N N . GLY A 1 73 ? -7.044 -14.423 9.897 1.00 88.19 73 GLY A N 1
ATOM 571 C CA . GLY A 1 73 ? -7.062 -15.694 9.172 1.00 88.19 73 GLY A CA 1
ATOM 572 C C . GLY A 1 73 ? -8.155 -15.799 8.101 1.00 88.19 73 GLY A C 1
ATOM 573 O O . GLY A 1 73 ? -8.106 -16.727 7.290 1.00 88.19 73 GLY A O 1
ATOM 574 N N . GLY A 1 74 ? -9.101 -14.858 8.063 1.00 89.38 74 GLY A N 1
ATOM 575 C CA . GLY A 1 74 ? -10.161 -14.781 7.064 1.00 89.38 74 GLY A CA 1
ATOM 576 C C . GLY A 1 74 ? -9.666 -14.370 5.676 1.00 89.38 74 GLY A C 1
ATOM 577 O O . GLY A 1 74 ? -8.524 -13.939 5.487 1.00 89.38 74 GLY A O 1
ATOM 578 N N . SER A 1 75 ? -10.541 -14.512 4.682 1.00 90.81 75 SER A N 1
ATOM 579 C CA . SER A 1 75 ? -10.282 -14.048 3.318 1.00 90.81 75 SER A CA 1
ATOM 580 C C . SER A 1 75 ? -10.303 -12.524 3.251 1.00 90.81 75 SER A C 1
ATOM 582 O O . SER A 1 75 ? -11.204 -11.888 3.788 1.00 90.81 75 SER A O 1
ATOM 584 N N . LEU A 1 76 ? -9.322 -11.945 2.562 1.00 87.94 76 LEU A N 1
ATOM 585 C CA . LEU A 1 76 ? -9.255 -10.503 2.342 1.00 87.94 76 LEU A CA 1
ATOM 586 C C . LEU A 1 76 ? -10.334 -10.017 1.374 1.00 87.94 76 LEU A C 1
ATOM 588 O O . LEU A 1 76 ? -10.698 -10.717 0.429 1.00 87.94 76 LEU A O 1
ATOM 592 N N . THR A 1 77 ? -10.786 -8.781 1.576 1.00 85.38 77 THR A N 1
ATOM 593 C CA . THR A 1 77 ? -11.689 -8.102 0.643 1.00 85.38 77 THR A CA 1
ATOM 594 C C . THR A 1 77 ? -10.928 -7.559 -0.578 1.00 85.38 77 THR A C 1
ATOM 596 O O . THR A 1 77 ? -9.691 -7.532 -0.634 1.00 85.38 77 THR A O 1
ATOM 599 N N . GLU A 1 78 ? -11.667 -7.126 -1.601 1.00 81.19 78 GLU A N 1
ATOM 600 C CA . GLU A 1 78 ? -11.083 -6.444 -2.764 1.00 81.19 78 GLU A CA 1
ATOM 601 C C . GLU A 1 78 ? -10.755 -4.967 -2.494 1.00 81.19 78 GLU A C 1
ATOM 603 O O . GLU A 1 78 ? -9.994 -4.370 -3.255 1.00 81.19 78 GLU A O 1
ATOM 608 N N . LYS A 1 79 ? -11.287 -4.385 -1.411 1.00 78.81 79 LYS A N 1
ATOM 609 C CA . LYS A 1 79 ? -11.127 -2.971 -1.062 1.00 78.81 79 LYS A CA 1
ATOM 610 C C . LYS A 1 79 ? -9.832 -2.776 -0.273 1.00 78.81 79 LYS A C 1
ATOM 612 O O . LYS A 1 79 ? -9.689 -3.296 0.827 1.00 78.81 79 LYS A O 1
ATOM 617 N N . PHE A 1 80 ? -8.891 -2.026 -0.835 1.00 78.12 80 PHE A N 1
ATOM 618 C CA . PHE A 1 80 ? -7.650 -1.650 -0.160 1.00 78.12 80 PHE A CA 1
ATOM 619 C C . PHE A 1 80 ? -7.069 -0.371 -0.759 1.00 78.12 80 PHE A C 1
ATOM 621 O O . PHE A 1 80 ? -7.344 -0.029 -1.909 1.00 78.12 80 PHE A O 1
ATOM 628 N N . SER A 1 81 ? -6.205 0.289 0.006 1.00 83.88 81 SER A N 1
ATOM 629 C CA . SER A 1 81 ? -5.418 1.435 -0.453 1.00 83.88 81 SER A CA 1
ATOM 630 C C . SER A 1 81 ? -3.997 0.995 -0.790 1.00 83.88 81 SER A C 1
ATOM 632 O O . SER A 1 81 ? -3.232 0.616 0.099 1.00 83.88 81 SER A O 1
ATOM 634 N N . GLY A 1 82 ? -3.633 1.020 -2.077 1.00 83.75 82 GLY A N 1
ATOM 635 C CA . GLY A 1 82 ? -2.367 0.464 -2.566 1.00 83.75 82 GLY A CA 1
ATOM 636 C C . GLY A 1 82 ? -1.120 1.000 -1.852 1.00 83.75 82 GLY A C 1
ATOM 637 O O . GLY A 1 82 ? -0.193 0.235 -1.595 1.00 83.75 82 GLY A O 1
ATOM 638 N N . ALA A 1 83 ? -1.111 2.285 -1.483 1.00 88.62 83 ALA A N 1
ATOM 639 C CA . ALA A 1 83 ? 0.017 2.929 -0.804 1.00 88.62 83 ALA A CA 1
ATOM 640 C C . ALA A 1 83 ? 0.196 2.497 0.662 1.00 88.62 83 ALA A C 1
ATOM 642 O O . ALA A 1 83 ? 1.258 2.699 1.244 1.00 88.62 83 ALA A O 1
ATOM 643 N N . PHE A 1 84 ? -0.818 1.871 1.258 1.00 92.38 84 PHE A N 1
ATOM 644 C CA . PHE A 1 84 ? -0.810 1.418 2.649 1.00 92.38 84 PHE A CA 1
ATOM 645 C C . PHE A 1 84 ? -0.652 -0.103 2.760 1.00 92.38 84 PHE A C 1
ATOM 647 O O . PHE A 1 84 ? -0.614 -0.642 3.864 1.00 92.38 84 PHE A O 1
ATOM 654 N N . LEU A 1 85 ? -0.526 -0.806 1.628 1.00 90.94 85 LEU A N 1
ATOM 655 C CA . LEU A 1 85 ? -0.350 -2.252 1.612 1.00 90.94 85 LEU A CA 1
ATOM 656 C C . LEU A 1 85 ? 1.027 -2.668 2.147 1.00 90.94 85 LEU A C 1
ATOM 658 O O . LEU A 1 85 ? 2.044 -2.092 1.743 1.00 90.94 85 LEU A O 1
ATOM 662 N N . PRO A 1 86 ? 1.100 -3.731 2.969 1.00 91.81 86 PRO A N 1
ATOM 663 C CA . PRO A 1 86 ? 2.379 -4.327 3.318 1.00 91.81 86 PRO A CA 1
ATOM 664 C C . PRO A 1 86 ? 3.038 -4.963 2.082 1.00 91.81 86 PRO A C 1
ATOM 666 O O . PRO A 1 86 ? 2.335 -5.459 1.192 1.00 91.81 86 PRO A O 1
ATOM 669 N N . PRO A 1 87 ? 4.382 -5.051 2.028 1.00 87.50 87 PRO A N 1
ATOM 670 C CA . PRO A 1 87 ? 5.094 -5.632 0.889 1.00 87.50 87 PRO A CA 1
ATOM 671 C C . PRO A 1 87 ? 4.691 -7.080 0.579 1.00 87.50 87 PRO A C 1
ATOM 673 O O . PRO A 1 87 ? 4.698 -7.489 -0.583 1.00 87.50 87 PRO A O 1
ATOM 676 N N . SER A 1 88 ? 4.32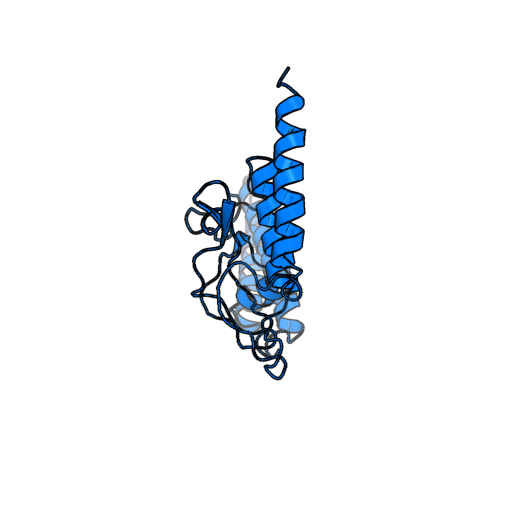6 -7.854 1.607 1.00 84.31 88 SER A N 1
ATOM 677 C CA . SER A 1 88 ? 3.836 -9.231 1.475 1.00 84.31 88 SER A CA 1
ATOM 678 C C . SER A 1 88 ? 2.574 -9.307 0.613 1.00 84.31 88 SER A C 1
ATOM 680 O O . SER A 1 88 ? 2.529 -10.104 -0.323 1.00 84.31 88 SER A O 1
ATOM 682 N N . LEU A 1 89 ? 1.591 -8.442 0.878 1.00 85.75 89 LEU A N 1
ATOM 683 C CA . LEU A 1 89 ? 0.333 -8.379 0.134 1.00 85.75 89 LEU A CA 1
ATOM 684 C C . LEU A 1 89 ? 0.479 -7.637 -1.198 1.00 85.75 89 LEU A C 1
ATOM 686 O O . LEU A 1 89 ? -0.113 -8.043 -2.197 1.00 85.75 89 LEU A O 1
ATOM 690 N N . ALA A 1 90 ? 1.302 -6.589 -1.244 1.00 86.06 90 ALA A N 1
ATOM 691 C CA . ALA A 1 90 ? 1.602 -5.866 -2.476 1.00 86.06 90 ALA A CA 1
ATOM 692 C C . ALA A 1 90 ? 2.196 -6.805 -3.539 1.00 86.06 90 ALA A C 1
ATOM 694 O O . ALA A 1 90 ? 1.786 -6.768 -4.698 1.00 86.06 90 ALA A O 1
ATOM 695 N N . ARG A 1 91 ? 3.103 -7.712 -3.147 1.00 80.88 91 ARG A N 1
ATOM 696 C CA . ARG A 1 91 ? 3.666 -8.717 -4.060 1.00 80.88 91 ARG A CA 1
ATOM 697 C C . ARG A 1 91 ? 2.586 -9.577 -4.713 1.00 80.88 91 ARG A C 1
ATOM 699 O O . ARG A 1 91 ? 2.702 -9.864 -5.898 1.00 80.88 91 ARG A O 1
ATOM 706 N N . GLU A 1 92 ? 1.562 -9.965 -3.957 1.00 80.69 92 GLU A N 1
ATOM 707 C CA . GLU A 1 92 ? 0.438 -10.751 -4.466 1.00 80.69 92 GLU A CA 1
ATOM 708 C C . GLU A 1 92 ? -0.456 -9.929 -5.403 1.00 80.69 92 GLU A C 1
ATOM 710 O O . GLU A 1 92 ? -0.752 -10.340 -6.523 1.00 80.69 92 GLU A O 1
ATOM 715 N N . LYS A 1 93 ? -0.872 -8.740 -4.955 1.00 79.69 93 LYS A N 1
ATOM 716 C CA . LYS A 1 93 ? -1.819 -7.885 -5.684 1.00 79.69 93 LYS A CA 1
ATOM 717 C C . LYS A 1 93 ? -1.231 -7.333 -6.982 1.00 79.69 93 LYS A C 1
ATOM 719 O O . LYS A 1 93 ? -1.955 -7.178 -7.963 1.00 79.69 93 LYS A O 1
ATOM 724 N N . PHE A 1 94 ? 0.073 -7.067 -7.006 1.00 79.25 94 PHE A N 1
ATOM 725 C CA . PHE A 1 94 ? 0.781 -6.528 -8.167 1.00 79.25 94 PHE A CA 1
ATOM 726 C C . PHE A 1 94 ? 1.543 -7.605 -8.953 1.00 79.25 94 PHE A C 1
ATOM 728 O O . PHE A 1 94 ? 2.502 -7.287 -9.666 1.00 79.25 94 PHE A O 1
ATOM 735 N N . LYS A 1 95 ? 1.118 -8.877 -8.857 1.00 77.12 95 LYS A N 1
ATOM 736 C CA . LYS A 1 95 ? 1.646 -9.954 -9.703 1.00 77.12 95 LYS A CA 1
ATOM 737 C C . LYS A 1 95 ? 1.554 -9.568 -11.187 1.00 77.12 95 LYS A C 1
ATOM 739 O O . LYS A 1 95 ? 0.557 -8.976 -11.618 1.00 77.12 95 LYS A O 1
ATOM 744 N N . PRO A 1 96 ? 2.574 -9.897 -12.002 1.00 72.31 96 PRO A N 1
ATOM 745 C CA . PRO A 1 96 ? 2.485 -9.706 -13.440 1.00 72.31 96 PRO A CA 1
ATOM 746 C C . PRO A 1 96 ? 1.300 -10.508 -13.990 1.00 72.31 96 PRO A C 1
ATOM 748 O O . PRO A 1 96 ? 1.247 -11.719 -13.817 1.00 72.31 96 PRO A O 1
ATOM 751 N N . LYS A 1 97 ? 0.368 -9.832 -14.670 1.00 77.06 97 LYS A N 1
ATOM 752 C CA . LYS A 1 97 ? -0.730 -10.491 -15.406 1.00 77.06 97 LYS A CA 1
ATOM 753 C C . LYS A 1 97 ? -0.247 -11.206 -16.671 1.00 77.06 97 LYS A C 1
ATOM 755 O O . LYS A 1 97 ? -0.985 -11.980 -17.261 1.00 77.06 97 LYS A O 1
ATOM 760 N N . GLU A 1 98 ? 0.964 -10.879 -17.107 1.00 82.44 98 GLU A N 1
ATOM 761 C CA . GLU A 1 98 ? 1.583 -11.405 -18.317 1.00 82.44 98 GLU A CA 1
ATOM 762 C C . GLU A 1 98 ? 2.190 -12.781 -18.050 1.00 82.44 98 GLU A C 1
ATOM 764 O O . GLU A 1 98 ? 2.822 -13.011 -17.017 1.00 82.44 98 GLU A O 1
ATOM 769 N N . THR A 1 99 ? 2.057 -13.668 -19.025 1.00 84.81 99 THR A N 1
ATOM 770 C CA . THR A 1 99 ? 2.722 -14.969 -19.037 1.00 84.81 99 THR A CA 1
ATOM 771 C C . THR A 1 99 ? 4.229 -14.820 -19.252 1.00 84.81 99 THR A C 1
ATOM 773 O O . THR A 1 99 ? 4.729 -13.807 -19.754 1.00 84.81 99 THR A O 1
ATOM 776 N N . LEU A 1 100 ? 4.983 -15.864 -18.894 1.00 84.50 100 LEU A N 1
ATOM 777 C CA . LEU A 1 100 ? 6.427 -15.900 -19.128 1.00 84.50 100 LEU A CA 1
ATOM 778 C C . LEU A 1 100 ? 6.766 -15.716 -20.617 1.00 84.50 100 LEU A C 1
ATOM 780 O O . LEU A 1 100 ? 7.709 -15.002 -20.950 1.00 84.50 100 LEU A O 1
ATOM 784 N N . GLU A 1 101 ? 5.960 -16.309 -21.496 1.00 88.25 101 GLU A N 1
ATOM 785 C CA . GLU A 1 101 ? 6.110 -16.254 -22.952 1.00 88.25 101 GLU A CA 1
ATOM 786 C C . GLU A 1 101 ? 5.889 -14.840 -23.502 1.00 88.25 101 GLU A C 1
ATOM 788 O O . GLU A 1 101 ? 6.664 -14.364 -24.335 1.00 88.25 101 GLU A O 1
ATOM 793 N N . GLU A 1 102 ? 4.875 -14.128 -23.004 1.00 89.38 102 GLU A N 1
ATOM 794 C CA . GLU A 1 102 ? 4.621 -12.732 -23.372 1.00 89.38 102 GLU A CA 1
ATOM 795 C C . GLU A 1 102 ? 5.762 -11.814 -22.928 1.00 89.38 102 GLU A C 1
ATOM 797 O O . GLU A 1 102 ? 6.209 -10.958 -23.700 1.00 89.38 102 GLU A O 1
ATOM 802 N N . VAL A 1 103 ? 6.276 -12.017 -21.710 1.00 88.25 103 VAL A N 1
ATOM 803 C CA . VAL A 1 103 ? 7.422 -11.261 -21.186 1.00 88.25 103 VAL A CA 1
ATOM 804 C C . VAL A 1 103 ? 8.689 -11.545 -21.999 1.00 88.25 103 VAL A C 1
ATOM 806 O O . VAL A 1 103 ? 9.397 -10.601 -22.358 1.00 88.25 103 VAL A O 1
ATOM 809 N N . ASP A 1 104 ? 8.965 -12.805 -22.347 1.00 90.56 104 ASP A N 1
ATOM 810 C CA . ASP A 1 104 ? 10.121 -13.174 -23.176 1.00 90.56 104 ASP A CA 1
ATOM 811 C C . ASP A 1 104 ? 10.001 -12.622 -24.611 1.00 90.56 104 ASP A C 1
ATOM 813 O O . ASP A 1 104 ? 10.989 -12.142 -25.178 1.00 90.56 104 ASP A O 1
ATOM 817 N N . LYS A 1 105 ? 8.792 -12.588 -25.189 1.00 93.12 105 LYS A N 1
ATOM 818 C CA . LYS A 1 105 ? 8.547 -11.961 -26.497 1.00 93.12 105 LYS A CA 1
ATOM 819 C C . LYS A 1 105 ? 8.834 -10.457 -26.468 1.00 93.12 105 LYS A C 1
ATOM 821 O O . LYS A 1 105 ? 9.489 -9.953 -27.382 1.00 93.12 105 LYS A O 1
ATOM 826 N N . LYS A 1 106 ? 8.378 -9.748 -25.427 1.00 92.19 106 LYS A N 1
ATOM 827 C CA . LYS A 1 106 ? 8.657 -8.311 -25.242 1.00 92.19 106 LYS A CA 1
ATOM 828 C C . LYS A 1 106 ? 10.144 -8.043 -25.043 1.00 92.19 106 LYS A C 1
ATOM 830 O O . LYS A 1 106 ? 10.669 -7.111 -25.642 1.00 92.19 106 LYS A O 1
ATOM 835 N N . TRP A 1 107 ? 10.820 -8.885 -24.260 1.00 91.25 107 TRP A N 1
ATOM 836 C CA . TRP A 1 107 ? 12.264 -8.793 -24.051 1.00 91.25 107 TRP A CA 1
ATOM 837 C C . TRP A 1 107 ? 13.033 -8.874 -25.368 1.00 91.25 107 TRP A C 1
ATOM 839 O O . TRP A 1 107 ? 13.909 -8.052 -25.619 1.00 91.25 107 TRP A O 1
ATOM 849 N N . ARG A 1 108 ? 12.704 -9.858 -26.217 1.00 91.88 108 ARG A N 1
ATOM 850 C CA . ARG A 1 108 ? 13.369 -10.027 -27.512 1.00 91.88 108 ARG A CA 1
ATOM 851 C C . ARG A 1 108 ? 13.157 -8.812 -28.415 1.00 91.88 108 ARG A C 1
ATOM 853 O O . ARG A 1 108 ? 14.132 -8.317 -28.959 1.00 91.88 108 ARG A O 1
ATOM 860 N N . LYS A 1 109 ? 11.923 -8.304 -28.497 1.00 93.00 109 LYS A N 1
ATOM 861 C CA . LYS A 1 109 ? 11.606 -7.121 -29.307 1.00 93.00 109 LYS A CA 1
ATOM 862 C C . LYS A 1 109 ? 12.390 -5.880 -28.856 1.00 93.00 109 LYS A C 1
ATOM 864 O O . LYS A 1 109 ? 12.982 -5.213 -29.687 1.00 93.00 109 LYS A O 1
ATOM 869 N N . LEU A 1 110 ? 12.433 -5.605 -27.548 1.00 90.50 110 LEU A N 1
ATOM 870 C CA . LEU A 1 110 ? 13.194 -4.470 -26.999 1.00 90.50 110 LEU A CA 1
ATOM 871 C C . LEU A 1 110 ? 14.701 -4.619 -27.211 1.00 90.50 110 LEU A C 1
ATOM 873 O O . LEU A 1 110 ? 15.394 -3.632 -27.414 1.00 90.50 110 LEU A O 1
ATOM 877 N N . LYS A 1 111 ? 15.211 -5.853 -27.157 1.00 89.62 111 LYS A N 1
ATOM 878 C CA . LYS A 1 111 ? 16.619 -6.120 -27.439 1.00 89.62 111 LYS A CA 1
ATOM 879 C C . LYS A 1 111 ? 16.960 -5.814 -28.901 1.00 89.62 111 LYS A C 1
ATOM 881 O O . LYS A 1 111 ? 17.961 -5.161 -29.143 1.00 89.62 111 LYS A O 1
ATOM 886 N N . GLU A 1 112 ? 16.122 -6.257 -29.839 1.00 89.69 112 GLU A N 1
ATOM 887 C CA . GLU A 1 112 ? 16.272 -5.947 -31.270 1.00 89.69 112 GLU A CA 1
ATOM 888 C C . GLU A 1 112 ? 16.190 -4.433 -31.528 1.00 89.69 112 GLU A C 1
ATOM 890 O O . GLU A 1 112 ? 16.999 -3.898 -32.272 1.00 89.69 112 GLU A O 1
ATOM 895 N N . GLU A 1 113 ? 15.260 -3.733 -30.873 1.00 87.44 113 GLU A N 1
ATOM 896 C CA . GLU A 1 113 ? 15.108 -2.274 -30.978 1.00 87.44 113 GLU A CA 1
ATOM 897 C C . GLU A 1 113 ? 16.335 -1.515 -30.456 1.00 87.44 113 GLU A C 1
ATOM 899 O O . GLU A 1 113 ? 16.814 -0.595 -31.110 1.00 87.44 113 GLU A O 1
ATOM 904 N N . ARG A 1 114 ? 16.894 -1.941 -29.319 1.00 84.81 114 ARG A N 1
ATOM 905 C CA . ARG A 1 114 ? 18.143 -1.386 -28.786 1.00 84.81 114 ARG A CA 1
ATOM 906 C C . ARG A 1 114 ? 19.320 -1.613 -29.735 1.00 84.81 114 ARG A C 1
ATOM 908 O O . ARG A 1 114 ? 20.091 -0.690 -29.955 1.00 84.81 114 ARG A O 1
ATOM 915 N N . ASP A 1 115 ? 19.456 -2.825 -30.275 1.00 84.81 115 ASP A N 1
ATOM 916 C CA . ASP A 1 115 ? 20.563 -3.174 -31.177 1.00 84.81 115 ASP A CA 1
ATOM 917 C C . ASP A 1 115 ? 20.539 -2.318 -32.459 1.00 84.81 115 ASP A C 1
ATOM 919 O O . ASP A 1 115 ? 21.594 -2.020 -33.002 1.00 84.81 115 ASP A O 1
ATOM 923 N N . LEU A 1 116 ? 19.355 -1.880 -32.906 1.00 84.25 116 LEU A N 1
ATOM 924 C CA . LEU A 1 116 ? 19.194 -0.955 -34.036 1.00 84.25 116 LEU A CA 1
ATOM 925 C C . LEU A 1 116 ? 19.513 0.508 -33.679 1.00 84.25 116 LEU A C 1
ATOM 927 O O . LEU A 1 116 ? 19.952 1.257 -34.543 1.00 84.25 116 LEU A O 1
ATOM 931 N N . LEU A 1 117 ? 19.286 0.924 -32.429 1.00 77.44 117 LEU A N 1
ATOM 932 C CA . LEU A 1 117 ? 19.527 2.298 -31.962 1.00 77.44 117 LEU A CA 1
ATOM 933 C C . LEU A 1 117 ? 20.988 2.568 -31.591 1.00 77.44 117 LEU A C 1
ATOM 935 O O . LEU A 1 117 ? 21.431 3.706 -31.697 1.00 77.44 117 LEU A O 1
ATOM 939 N N . GLU A 1 118 ? 21.756 1.543 -31.203 1.00 64.88 118 GLU A N 1
ATOM 940 C CA . GLU A 1 118 ? 23.209 1.668 -30.980 1.00 64.88 118 GLU A CA 1
ATOM 941 C C . GLU A 1 118 ? 23.971 2.109 -32.254 1.00 64.88 118 GLU A C 1
ATOM 943 O O . GLU A 1 118 ? 25.127 2.519 -32.161 1.00 64.88 118 GLU A O 1
ATOM 948 N N . GLU A 1 119 ? 23.331 2.074 -33.430 1.00 63.47 119 GLU A N 1
ATOM 949 C CA . GLU A 1 119 ? 23.882 2.550 -34.705 1.00 63.47 119 GLU A CA 1
ATOM 950 C C . GLU A 1 119 ? 23.640 4.059 -34.969 1.00 63.47 119 GLU A C 1
ATOM 952 O O . GLU A 1 119 ? 24.223 4.606 -35.907 1.00 63.47 119 GLU A O 1
ATOM 957 N N . GLU A 1 120 ? 22.842 4.760 -34.146 1.00 62.50 120 GLU A N 1
ATOM 958 C CA . GLU A 1 120 ? 22.495 6.185 -34.316 1.00 62.50 120 GLU A CA 1
ATOM 959 C C . GLU A 1 120 ? 23.050 7.066 -33.168 1.00 62.50 120 GLU A C 1
ATOM 961 O O . GLU A 1 120 ? 22.650 6.931 -32.011 1.00 62.50 120 GLU A O 1
ATOM 966 N N . GLU A 1 121 ? 23.948 8.015 -33.487 1.00 57.97 121 GLU A N 1
ATOM 967 C CA . GLU A 1 121 ? 24.737 8.821 -32.521 1.00 57.97 121 GLU A CA 1
ATOM 968 C C . GLU A 1 121 ? 23.933 9.779 -31.605 1.00 57.97 121 GLU A C 1
ATOM 970 O O . GLU A 1 121 ? 24.497 10.290 -30.641 1.00 57.97 121 GLU A O 1
ATOM 975 N N . ASP A 1 122 ? 22.636 10.013 -31.847 1.00 57.38 122 ASP A N 1
ATOM 976 C CA . ASP A 1 122 ? 21.858 11.105 -31.216 1.00 57.38 122 ASP A CA 1
ATOM 977 C C . ASP A 1 122 ? 20.708 10.624 -30.294 1.00 57.38 122 ASP A C 1
ATOM 979 O O . ASP A 1 122 ? 19.712 11.320 -30.089 1.00 57.38 122 ASP A O 1
ATOM 983 N N . THR A 1 123 ? 20.805 9.408 -29.734 1.00 70.06 123 THR A N 1
ATOM 984 C CA . THR A 1 123 ? 19.663 8.726 -29.080 1.00 70.06 123 THR A CA 1
ATOM 985 C C . THR A 1 123 ? 19.865 8.327 -27.608 1.00 70.06 123 THR A C 1
ATOM 987 O O . THR A 1 123 ? 19.167 7.444 -27.108 1.00 70.06 123 THR A O 1
ATOM 990 N N . GLU A 1 124 ? 20.752 9.000 -26.864 1.00 77.81 124 GLU A N 1
ATOM 991 C CA . GLU A 1 124 ? 21.074 8.669 -25.457 1.00 77.81 124 GLU A CA 1
ATOM 992 C C . GLU A 1 124 ? 19.822 8.545 -24.553 1.00 77.81 124 GLU A C 1
ATOM 994 O O . GLU A 1 124 ? 19.695 7.597 -23.777 1.00 77.81 124 GLU A O 1
ATOM 999 N N . GLU A 1 125 ? 18.829 9.426 -24.727 1.00 80.44 125 GLU A N 1
ATOM 1000 C CA . GLU A 1 125 ? 17.559 9.372 -23.982 1.00 80.44 125 GLU A CA 1
ATOM 1001 C C . GLU A 1 125 ? 16.701 8.140 -24.340 1.00 80.44 125 GLU A C 1
ATOM 1003 O O . GLU A 1 125 ? 16.027 7.557 -23.484 1.00 80.44 125 GLU A O 1
ATOM 1008 N N . ALA A 1 126 ? 16.708 7.720 -25.608 1.00 79.81 126 ALA A N 1
ATOM 1009 C CA . ALA A 1 126 ? 15.975 6.537 -26.053 1.00 79.81 126 ALA A CA 1
ATOM 1010 C C . ALA A 1 126 ? 16.638 5.253 -25.534 1.00 79.81 126 ALA A C 1
ATOM 1012 O O . ALA A 1 126 ? 15.942 4.334 -25.093 1.00 79.81 126 ALA A O 1
ATOM 1013 N N . VAL A 1 127 ? 17.973 5.216 -25.518 1.00 81.38 127 VAL A N 1
ATOM 1014 C CA . VAL A 1 127 ? 18.751 4.102 -24.964 1.00 81.38 127 VAL A CA 1
ATOM 1015 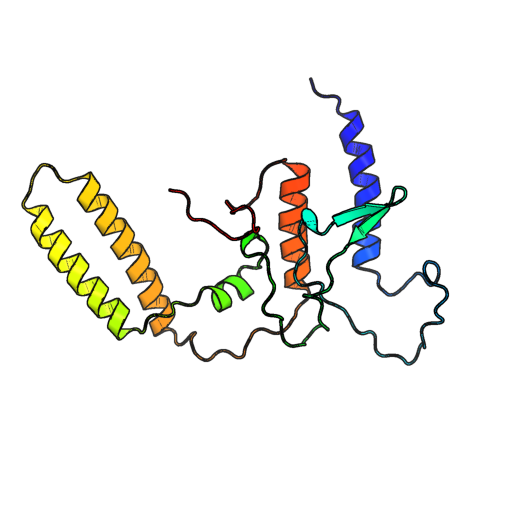C C . VAL A 1 127 ? 18.482 3.939 -23.464 1.00 81.38 127 VAL A C 1
ATOM 1017 O O . VAL A 1 127 ? 18.204 2.821 -23.025 1.00 81.38 127 VAL A O 1
ATOM 1020 N N . ASP A 1 128 ? 18.461 5.027 -22.686 1.00 84.75 128 ASP A N 1
ATOM 1021 C CA . ASP A 1 128 ? 18.175 4.968 -21.242 1.00 84.75 128 ASP A CA 1
ATOM 1022 C C . ASP A 1 128 ? 16.744 4.475 -20.942 1.00 84.75 128 ASP A C 1
ATOM 1024 O O . ASP A 1 128 ? 16.521 3.601 -20.089 1.00 84.75 128 ASP A O 1
ATOM 1028 N N . LYS A 1 129 ? 15.758 4.942 -21.724 1.00 86.00 129 LYS A N 1
ATOM 1029 C CA . LYS A 1 129 ? 14.374 4.441 -21.660 1.00 86.00 129 LYS A CA 1
ATOM 1030 C C . LYS A 1 129 ? 14.307 2.937 -21.935 1.00 86.00 129 LYS A C 1
ATOM 1032 O O . LYS A 1 129 ? 13.660 2.201 -21.179 1.00 86.00 129 LYS A O 1
ATOM 1037 N N . LEU A 1 130 ? 14.996 2.457 -22.972 1.00 86.56 130 LEU A N 1
ATOM 1038 C CA . LEU A 1 130 ? 15.047 1.034 -23.312 1.00 86.56 130 LEU A CA 1
ATOM 1039 C C . LEU A 1 130 ? 15.739 0.211 -22.226 1.00 86.56 130 LEU A C 1
ATOM 1041 O O . LEU A 1 130 ? 15.225 -0.843 -21.839 1.00 86.56 130 LEU A O 1
ATOM 1045 N N . GLU A 1 131 ? 16.855 0.693 -21.679 1.00 87.31 131 GLU A N 1
ATOM 1046 C CA . GLU A 1 131 ? 17.567 0.011 -20.600 1.00 87.31 131 GLU A CA 1
ATOM 1047 C C . GLU A 1 131 ? 16.682 -0.118 -19.351 1.00 87.31 131 GLU A C 1
ATOM 1049 O O . GLU A 1 131 ? 16.600 -1.191 -18.735 1.00 87.31 131 GLU A O 1
ATOM 1054 N N . THR A 1 132 ? 15.947 0.942 -19.015 1.00 87.31 132 THR A N 1
ATOM 1055 C CA . THR A 1 132 ? 14.966 0.944 -17.926 1.00 87.31 132 THR A CA 1
ATOM 1056 C C . THR A 1 132 ? 13.849 -0.072 -18.177 1.00 87.31 132 THR A C 1
ATOM 1058 O O . THR A 1 132 ? 13.546 -0.897 -17.304 1.00 87.31 132 THR A O 1
ATOM 1061 N N . MET A 1 133 ? 13.277 -0.106 -19.385 1.00 87.44 133 MET A N 1
ATOM 1062 C CA . MET A 1 133 ? 12.253 -1.090 -19.761 1.00 87.44 133 MET A CA 1
ATOM 1063 C C . MET A 1 133 ? 12.783 -2.529 -19.698 1.00 87.44 133 MET A C 1
ATOM 1065 O O . MET A 1 133 ? 12.099 -3.421 -19.179 1.00 87.44 133 MET A O 1
ATOM 1069 N N . MET A 1 134 ? 14.017 -2.765 -20.151 1.00 88.50 134 MET A N 1
ATOM 1070 C CA . MET A 1 134 ? 14.680 -4.061 -20.026 1.00 88.50 134 MET A CA 1
ATOM 1071 C C . MET A 1 134 ? 14.857 -4.439 -18.549 1.00 88.50 134 MET A C 1
ATOM 1073 O O . MET A 1 134 ? 14.433 -5.523 -18.150 1.00 88.50 134 MET A O 1
ATOM 1077 N N . LYS A 1 135 ? 15.376 -3.563 -17.677 1.00 89.69 135 LYS A N 1
ATOM 1078 C CA . LYS A 1 135 ? 15.500 -3.846 -16.228 1.00 89.69 135 LYS A CA 1
ATOM 1079 C C . LYS A 1 135 ? 14.167 -4.299 -15.612 1.00 89.69 135 LYS A C 1
ATOM 1081 O O . LYS A 1 135 ? 14.134 -5.314 -14.906 1.00 89.69 135 LYS A O 1
ATOM 1086 N N . VAL A 1 136 ? 13.062 -3.629 -15.953 1.00 87.31 136 VAL A N 1
ATOM 1087 C CA . VAL A 1 136 ? 11.706 -3.997 -15.503 1.00 87.31 136 VAL A CA 1
ATOM 1088 C C . VAL A 1 136 ? 11.300 -5.391 -15.996 1.00 87.31 136 VAL A C 1
ATOM 1090 O O . VAL A 1 136 ? 10.871 -6.230 -15.195 1.00 87.31 136 VAL A O 1
ATOM 1093 N N . LEU A 1 137 ? 11.460 -5.684 -17.291 1.00 87.56 137 LEU A N 1
ATOM 1094 C CA . LEU A 1 137 ? 11.117 -6.997 -17.852 1.00 87.56 137 LEU A CA 1
ATOM 1095 C C . LEU A 1 137 ? 11.974 -8.128 -17.271 1.00 87.56 137 LEU A C 1
ATOM 1097 O O . LEU A 1 137 ? 11.462 -9.225 -17.035 1.00 87.56 137 LEU A O 1
ATOM 1101 N N . ARG A 1 138 ? 13.252 -7.868 -16.964 1.00 88.06 138 ARG A N 1
ATOM 1102 C CA . ARG A 1 138 ? 14.131 -8.837 -16.287 1.00 88.06 138 ARG A CA 1
ATOM 1103 C C . ARG A 1 138 ? 13.571 -9.219 -14.920 1.00 88.06 138 ARG A C 1
ATOM 1105 O O . ARG A 1 138 ? 13.561 -10.404 -14.573 1.00 88.06 138 ARG A O 1
ATOM 1112 N N . GLY A 1 139 ? 13.111 -8.224 -14.159 1.00 83.31 139 GLY A N 1
ATOM 1113 C CA . GLY A 1 139 ? 12.451 -8.412 -12.869 1.00 83.31 139 GLY A CA 1
ATOM 1114 C C . GLY A 1 139 ? 11.192 -9.269 -12.995 1.00 83.31 139 GLY A C 1
ATOM 1115 O O . GLY A 1 139 ? 11.090 -10.300 -12.327 1.00 83.31 139 GLY A O 1
ATOM 1116 N N . LYS A 1 140 ? 10.292 -8.910 -13.925 1.00 82.44 140 LYS A N 1
ATOM 1117 C CA . LYS A 1 140 ? 9.065 -9.674 -14.219 1.00 82.44 140 LYS A CA 1
ATOM 1118 C C . LYS A 1 140 ? 9.360 -11.124 -14.590 1.00 82.44 140 LYS A C 1
ATOM 1120 O O . LYS A 1 140 ? 8.775 -12.037 -14.013 1.00 82.44 140 LYS A O 1
ATOM 1125 N N . ARG A 1 141 ? 10.324 -11.353 -15.487 1.00 85.44 141 ARG A N 1
ATOM 1126 C CA . ARG A 1 141 ? 10.724 -12.701 -15.909 1.00 85.44 141 ARG A CA 1
ATOM 1127 C C . ARG A 1 141 ? 11.210 -13.548 -14.737 1.00 85.44 141 ARG A C 1
ATOM 1129 O O . ARG A 1 141 ? 10.874 -14.725 -14.639 1.00 85.44 141 ARG A O 1
ATOM 1136 N N . LYS A 1 142 ? 12.018 -12.962 -13.848 1.00 85.31 142 LYS A N 1
ATOM 1137 C CA . LYS A 1 142 ? 12.532 -13.651 -12.657 1.00 85.31 142 LYS A CA 1
ATOM 1138 C C . LYS A 1 142 ? 11.408 -14.010 -11.682 1.00 85.31 142 LYS A C 1
ATOM 1140 O O . LYS A 1 142 ? 11.469 -15.089 -11.103 1.00 85.31 142 LYS A O 1
ATOM 1145 N N . ALA A 1 143 ? 10.417 -13.134 -11.511 1.00 77.81 143 ALA A N 1
ATOM 1146 C CA . ALA A 1 143 ? 9.244 -13.401 -10.679 1.00 77.81 143 ALA A CA 1
ATOM 1147 C C . ALA A 1 143 ? 8.400 -14.554 -11.249 1.00 77.81 143 ALA A C 1
ATOM 1149 O O . ALA A 1 143 ? 8.137 -15.520 -10.542 1.00 77.81 143 ALA A O 1
ATOM 1150 N N . LEU A 1 144 ? 8.087 -14.519 -12.550 1.00 80.06 144 LEU A N 1
ATOM 1151 C CA . LEU A 1 144 ? 7.299 -15.563 -13.220 1.00 80.06 144 LEU A CA 1
ATOM 1152 C C . LEU A 1 144 ? 7.989 -16.937 -13.196 1.00 80.06 144 LEU A C 1
ATOM 1154 O O . LEU A 1 144 ? 7.349 -17.944 -12.909 1.00 80.06 144 LEU A O 1
ATOM 1158 N N . LYS A 1 145 ? 9.312 -16.996 -13.417 1.00 82.38 145 LYS A N 1
ATOM 1159 C CA . LYS A 1 145 ? 10.077 -18.260 -13.370 1.00 82.38 145 LYS A CA 1
ATOM 1160 C C . LYS A 1 145 ? 10.128 -18.920 -11.992 1.00 82.38 145 LYS A C 1
ATOM 1162 O O . LYS A 1 145 ? 10.415 -20.109 -11.920 1.00 82.38 145 LYS A O 1
ATOM 1167 N N . ARG A 1 146 ? 9.915 -18.170 -10.908 1.00 76.00 146 ARG A N 1
ATOM 1168 C CA . ARG A 1 146 ? 9.927 -18.727 -9.546 1.00 76.00 146 ARG A CA 1
ATOM 1169 C C . ARG A 1 146 ? 8.661 -19.508 -9.204 1.00 76.00 146 ARG A C 1
ATOM 1171 O O . ARG A 1 146 ? 8.642 -20.129 -8.152 1.00 76.00 146 ARG A O 1
ATOM 1178 N N . GLY A 1 147 ? 7.644 -19.498 -10.068 1.00 64.19 147 GLY A N 1
ATOM 1179 C CA . GLY A 1 147 ? 6.391 -20.190 -9.781 1.00 64.19 147 GLY A CA 1
ATOM 1180 C C . GLY A 1 147 ? 5.591 -19.530 -8.657 1.00 64.19 147 GLY A C 1
ATOM 1181 O O . GLY A 1 147 ? 4.733 -20.178 -8.075 1.00 64.19 147 GLY A O 1
ATOM 1182 N N . ASP A 1 148 ? 5.807 -18.235 -8.388 1.00 60.53 148 ASP A N 1
ATOM 1183 C CA . ASP A 1 148 ? 5.001 -17.434 -7.444 1.00 60.53 148 ASP A CA 1
ATOM 1184 C C . ASP A 1 148 ? 3.516 -17.314 -7.882 1.00 60.53 148 ASP A C 1
ATOM 1186 O O . ASP A 1 148 ? 2.770 -16.510 -7.337 1.00 60.53 148 ASP A O 1
ATOM 1190 N N . LEU A 1 149 ? 3.064 -18.067 -8.888 1.00 54.44 149 LEU A N 1
ATOM 1191 C CA . LEU A 1 149 ? 1.730 -17.988 -9.481 1.00 54.44 149 LEU A CA 1
ATOM 1192 C C . LEU A 1 149 ? 0.674 -18.828 -8.740 1.00 54.44 149 LEU A C 1
ATOM 1194 O O . LEU A 1 149 ? -0.496 -18.480 -8.838 1.00 54.44 149 LEU A O 1
ATOM 1198 N N . ASP A 1 150 ? 1.073 -19.820 -7.933 1.00 54.34 150 ASP A N 1
ATOM 1199 C CA . ASP A 1 150 ? 0.140 -20.790 -7.321 1.00 54.34 150 ASP A CA 1
ATOM 1200 C C . ASP A 1 150 ? 0.034 -20.691 -5.785 1.00 54.34 150 ASP A C 1
ATOM 1202 O O . ASP A 1 150 ? -0.427 -21.620 -5.120 1.00 54.34 150 ASP A O 1
ATOM 1206 N N . SER A 1 151 ? 0.481 -19.587 -5.179 1.00 62.66 151 SER A N 1
ATOM 1207 C CA . SER A 1 151 ? 0.314 -19.394 -3.734 1.00 62.66 151 SER A CA 1
ATOM 1208 C C . SER A 1 151 ? -1.163 -19.251 -3.369 1.00 62.66 151 SER A C 1
ATOM 1210 O O . SER A 1 151 ? -1.897 -18.530 -4.045 1.00 62.66 151 SER A O 1
ATOM 1212 N N . GLU A 1 152 ? -1.584 -19.885 -2.269 1.00 70.12 152 GLU A N 1
ATOM 1213 C CA . GLU A 1 152 ? -2.904 -19.628 -1.685 1.00 70.12 152 GLU A CA 1
ATOM 1214 C C . GLU A 1 152 ? -3.126 -18.116 -1.512 1.00 70.12 152 GLU A C 1
ATOM 1216 O O . GLU A 1 152 ? -2.183 -17.394 -1.159 1.00 70.12 152 GLU A O 1
ATOM 1221 N N . PRO A 1 153 ? -4.358 -17.624 -1.740 1.00 76.19 153 PRO A N 1
ATOM 1222 C CA . PRO A 1 153 ? -4.659 -16.218 -1.554 1.00 76.19 153 PRO A CA 1
ATOM 1223 C C . PRO A 1 153 ? -4.314 -15.794 -0.118 1.00 76.19 153 PRO A C 1
ATOM 1225 O O . PRO A 1 153 ? -4.608 -16.527 0.834 1.00 76.19 153 PRO A O 1
ATOM 1228 N N . PRO A 1 154 ? -3.692 -14.617 0.061 1.00 83.81 154 PRO A N 1
ATOM 1229 C CA . PRO A 1 154 ? -3.256 -14.155 1.365 1.00 83.81 154 PRO A CA 1
ATOM 1230 C C . PRO A 1 154 ? -4.452 -14.004 2.302 1.00 83.81 154 PRO A C 1
ATOM 1232 O O . PRO A 1 154 ? -5.494 -13.453 1.938 1.00 83.81 154 PRO A O 1
ATOM 1235 N N . LYS A 1 155 ? -4.275 -14.512 3.520 1.00 90.81 155 LYS A N 1
ATOM 1236 C CA . LYS A 1 155 ? -5.234 -14.388 4.617 1.00 90.81 155 LYS A CA 1
ATOM 1237 C C . LYS A 1 155 ? -5.006 -13.083 5.366 1.00 90.81 155 LYS A C 1
ATOM 1239 O O . LYS A 1 155 ? -3.902 -12.544 5.353 1.00 90.81 155 LYS A O 1
ATOM 1244 N N . ALA A 1 156 ? -6.044 -12.603 6.037 1.00 90.56 156 ALA A N 1
ATOM 1245 C CA . ALA A 1 156 ? -5.953 -11.425 6.880 1.00 90.56 156 ALA A CA 1
ATOM 1246 C C . ALA A 1 156 ? -5.031 -11.671 8.074 1.00 90.56 156 ALA A C 1
ATOM 1248 O O . ALA A 1 156 ? -5.217 -12.623 8.833 1.00 90.56 156 ALA A O 1
ATOM 1249 N N . THR A 1 157 ? -4.045 -10.806 8.258 1.00 90.81 157 THR A N 1
ATOM 1250 C CA . THR A 1 157 ? -3.044 -10.932 9.317 1.00 90.81 157 THR A CA 1
ATOM 1251 C C . THR A 1 157 ? -2.775 -9.572 9.954 1.00 90.81 157 THR A C 1
ATOM 1253 O O . THR A 1 157 ? -2.955 -8.523 9.337 1.00 90.81 157 THR A O 1
ATOM 1256 N N . ARG A 1 158 ? -2.358 -9.561 11.225 1.00 90.94 158 ARG A N 1
ATOM 1257 C CA . ARG A 1 158 ? -2.162 -8.305 11.982 1.00 90.94 158 ARG A CA 1
ATOM 1258 C C . ARG A 1 158 ? -1.049 -7.418 11.445 1.00 90.94 158 ARG A C 1
ATOM 1260 O O . ARG A 1 158 ? -1.100 -6.206 11.622 1.00 90.94 158 ARG A O 1
ATOM 1267 N N . ASP A 1 159 ? -0.034 -8.011 10.828 1.00 91.19 159 ASP A N 1
ATOM 1268 C CA . ASP A 1 159 ? 1.060 -7.279 10.187 1.00 91.19 159 ASP A CA 1
ATOM 1269 C C . ASP A 1 159 ? 0.556 -6.313 9.105 1.00 91.19 159 ASP A C 1
ATOM 1271 O O . ASP A 1 159 ? 1.189 -5.282 8.888 1.00 91.19 159 ASP A O 1
ATOM 1275 N N . MET A 1 160 ? -0.603 -6.586 8.494 1.00 91.75 160 MET A N 1
ATOM 1276 C CA . MET A 1 160 ? -1.249 -5.688 7.537 1.00 91.75 160 MET A CA 1
ATOM 1277 C C . MET A 1 160 ? -1.620 -4.348 8.171 1.00 91.75 160 MET A C 1
ATOM 1279 O O . MET A 1 160 ? -1.169 -3.301 7.706 1.00 91.75 160 MET A O 1
ATOM 1283 N N . ASP A 1 161 ? -2.381 -4.382 9.264 1.00 93.19 161 ASP A N 1
ATOM 1284 C CA . ASP A 1 161 ? -2.794 -3.175 9.981 1.00 93.19 161 ASP A CA 1
ATOM 1285 C C . ASP A 1 161 ? -1.606 -2.496 10.670 1.00 93.19 161 ASP A C 1
ATOM 1287 O O . ASP A 1 161 ? -1.523 -1.271 10.681 1.00 93.19 161 ASP A O 1
ATOM 1291 N N . ILE A 1 162 ? -0.647 -3.268 11.196 1.00 94.56 162 ILE A N 1
ATOM 1292 C CA . ILE A 1 162 ? 0.580 -2.720 11.799 1.00 94.56 162 ILE A CA 1
ATOM 1293 C C . ILE A 1 162 ? 1.387 -1.929 10.762 1.00 94.56 162 ILE A C 1
ATOM 1295 O O . ILE A 1 162 ? 1.860 -0.828 11.052 1.00 94.56 162 ILE A O 1
ATOM 1299 N N . TRP A 1 163 ? 1.538 -2.467 9.550 1.00 95.31 163 TRP A N 1
ATOM 1300 C CA . TRP A 1 163 ? 2.224 -1.776 8.464 1.00 95.31 163 TRP A CA 1
ATOM 1301 C C . TRP A 1 163 ? 1.4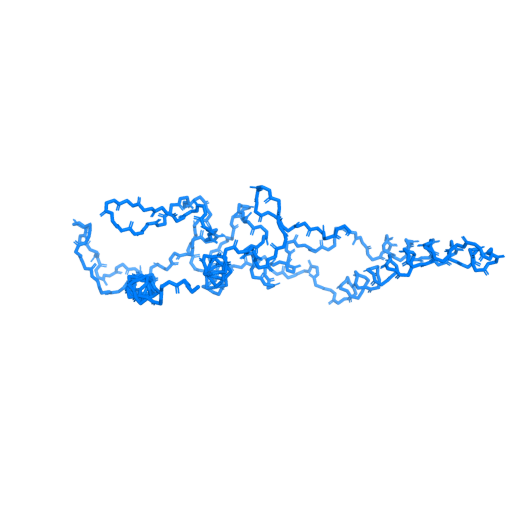76 -0.508 8.048 1.00 95.31 163 TRP A C 1
ATOM 1303 O O . TRP A 1 163 ? 2.060 0.576 8.043 1.00 95.31 163 TRP A O 1
ATOM 1313 N N . ALA A 1 164 ? 0.182 -0.631 7.751 1.00 94.31 164 ALA A N 1
ATOM 1314 C CA . ALA A 1 164 ? -0.663 0.482 7.328 1.00 94.31 164 ALA A CA 1
ATOM 1315 C C . ALA A 1 164 ? -0.709 1.602 8.385 1.00 94.31 164 ALA A C 1
ATOM 1317 O O . ALA A 1 164 ? -0.643 2.792 8.058 1.00 94.31 164 ALA A O 1
ATOM 1318 N N . PHE A 1 165 ? -0.712 1.230 9.667 1.00 94.69 165 PHE A N 1
ATOM 1319 C CA . PHE A 1 165 ? -0.551 2.154 10.782 1.00 94.69 165 PHE A CA 1
ATOM 1320 C C . PHE A 1 165 ? 0.807 2.865 10.745 1.00 94.69 165 PHE A C 1
ATOM 1322 O O . PHE A 1 165 ? 0.848 4.086 10.860 1.00 94.69 165 PHE A O 1
ATOM 1329 N N . GLY A 1 166 ? 1.913 2.149 10.526 1.00 95.44 166 GLY A N 1
ATOM 1330 C CA . GLY A 1 166 ? 3.243 2.750 10.383 1.00 95.44 166 GLY A CA 1
ATOM 1331 C C . GLY A 1 166 ? 3.320 3.782 9.250 1.00 95.44 166 GLY A C 1
ATOM 1332 O O . GLY A 1 166 ? 3.810 4.893 9.463 1.00 95.44 166 GLY A O 1
ATOM 1333 N N . VAL A 1 167 ? 2.768 3.453 8.078 1.00 95.00 167 VAL A N 1
ATOM 1334 C CA . VAL A 1 167 ? 2.670 4.371 6.926 1.00 95.00 167 VAL A CA 1
ATOM 1335 C C . VAL A 1 167 ? 1.824 5.600 7.276 1.00 95.00 167 VAL A C 1
ATOM 1337 O O . VAL A 1 167 ? 2.223 6.736 7.013 1.00 95.00 167 VAL A O 1
ATOM 1340 N N . THR A 1 168 ? 0.684 5.385 7.936 1.00 93.81 168 THR A N 1
ATOM 1341 C CA . THR A 1 168 ? -0.211 6.454 8.396 1.00 93.81 168 THR A CA 1
ATOM 1342 C C . THR A 1 168 ? 0.486 7.382 9.386 1.00 93.81 168 THR A C 1
ATOM 1344 O O . THR A 1 168 ? 0.434 8.602 9.237 1.00 93.81 168 THR A O 1
ATOM 1347 N N . MET A 1 169 ? 1.182 6.823 10.377 1.00 93.38 169 MET A N 1
ATOM 1348 C CA . MET A 1 169 ? 1.906 7.606 11.372 1.00 93.38 169 MET A CA 1
ATOM 1349 C C . MET A 1 169 ? 3.026 8.413 10.729 1.00 93.38 169 MET A C 1
ATOM 1351 O O . MET A 1 169 ? 3.161 9.590 11.053 1.00 93.38 169 MET A O 1
ATOM 1355 N N . TYR A 1 170 ? 3.780 7.830 9.793 1.00 94.50 170 TYR A N 1
ATOM 1356 C CA . TYR A 1 170 ? 4.785 8.572 9.035 1.00 94.50 170 TYR A CA 1
ATOM 1357 C C . TYR A 1 170 ? 4.172 9.826 8.404 1.00 94.50 170 TYR A C 1
ATOM 1359 O O . TYR A 1 170 ? 4.635 10.929 8.685 1.00 94.50 170 TYR A O 1
ATOM 1367 N N . GLN A 1 171 ? 3.081 9.674 7.649 1.00 93.12 171 GLN A N 1
ATOM 1368 C CA . GLN A 1 171 ? 2.427 10.795 6.973 1.00 93.12 171 GLN A CA 1
ATOM 1369 C C . GLN A 1 171 ? 1.892 11.848 7.949 1.00 93.12 171 GLN A C 1
ATOM 1371 O O . GLN A 1 171 ? 2.031 13.047 7.707 1.00 93.12 171 GLN A O 1
ATOM 1376 N N . LEU A 1 172 ? 1.313 11.425 9.074 1.00 89.69 172 LEU A N 1
ATOM 1377 C CA . LEU A 1 172 ? 0.821 12.345 10.102 1.00 89.69 172 LEU A CA 1
ATOM 1378 C C . LEU A 1 172 ? 1.952 13.115 10.802 1.00 89.69 172 LEU A C 1
ATOM 1380 O O . LEU A 1 172 ? 1.743 14.258 11.212 1.00 89.69 172 LEU A O 1
ATOM 1384 N N . TYR A 1 173 ? 3.130 12.505 10.957 1.00 91.75 173 TYR A N 1
ATOM 1385 C CA . TYR A 1 173 ? 4.284 13.133 11.605 1.00 91.75 173 TYR A CA 1
ATOM 1386 C C . TYR A 1 173 ? 5.076 14.048 10.673 1.00 91.75 173 TYR A C 1
ATOM 1388 O O . TYR A 1 173 ? 5.522 15.109 11.110 1.00 91.75 173 TYR A O 1
ATOM 1396 N N . THR A 1 174 ? 5.275 13.648 9.420 1.00 93.69 174 THR A N 1
ATOM 1397 C CA . THR A 1 174 ? 6.101 14.393 8.459 1.00 93.69 174 THR A CA 1
ATOM 1398 C C . THR A 1 174 ? 5.292 15.398 7.644 1.00 93.69 174 THR A C 1
ATOM 1400 O O . THR A 1 174 ? 5.859 16.357 7.129 1.00 93.69 174 THR A O 1
ATOM 1403 N N . GLY A 1 175 ? 3.977 15.194 7.527 1.00 90.62 175 GLY A N 1
ATOM 1404 C CA . GLY A 1 175 ? 3.124 15.925 6.591 1.00 90.62 175 GLY A CA 1
ATOM 1405 C C . GLY A 1 175 ? 3.259 15.458 5.137 1.00 90.62 175 GLY A C 1
ATOM 1406 O O . GLY A 1 175 ? 2.570 16.002 4.278 1.00 90.62 175 GLY A O 1
ATOM 1407 N N . SER A 1 176 ? 4.095 14.450 4.86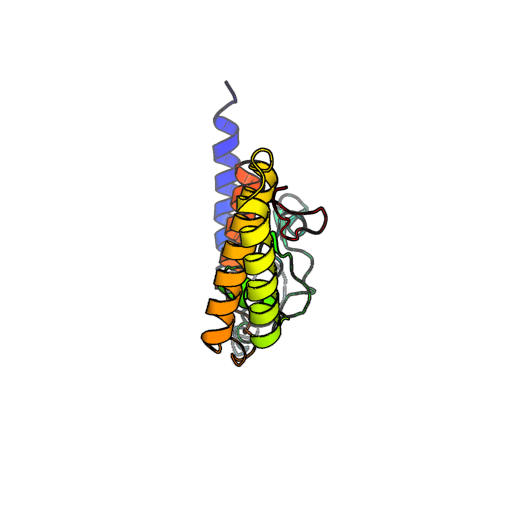4 1.00 90.50 176 SER A N 1
ATOM 1408 C CA . SER A 1 176 ? 4.370 13.927 3.522 1.00 90.50 176 SER A CA 1
ATOM 1409 C C . SER A 1 176 ? 4.069 12.428 3.451 1.00 90.50 176 SER A C 1
ATOM 1411 O O . SER A 1 176 ? 4.375 11.704 4.401 1.00 90.50 176 SER A O 1
ATOM 1413 N N . PRO A 1 177 ? 3.482 11.921 2.354 1.00 91.19 177 PRO A N 1
ATOM 1414 C CA . PRO A 1 177 ? 3.233 10.491 2.215 1.00 91.19 177 PRO A CA 1
ATOM 1415 C C . PRO A 1 177 ? 4.558 9.715 2.135 1.00 91.19 177 PRO A C 1
ATOM 1417 O O . PRO A 1 177 ? 5.555 10.230 1.634 1.00 91.19 177 PRO A O 1
ATOM 1420 N N . LEU A 1 178 ? 4.576 8.474 2.638 1.00 91.50 178 LEU A N 1
ATOM 1421 C CA . LEU A 1 178 ? 5.766 7.611 2.550 1.00 91.50 178 LEU A CA 1
ATOM 1422 C C . LEU A 1 178 ? 6.013 7.117 1.118 1.00 91.50 178 LEU A C 1
ATOM 1424 O O . LEU A 1 178 ? 7.156 6.931 0.713 1.00 91.50 178 LEU A O 1
ATOM 1428 N N . PHE A 1 179 ? 4.930 6.902 0.374 1.00 91.19 179 PHE A N 1
ATOM 1429 C CA . PHE A 1 179 ? 4.946 6.498 -1.024 1.00 91.19 179 PHE A CA 1
ATOM 1430 C C . PHE A 1 179 ? 4.113 7.478 -1.839 1.00 91.19 179 PHE A C 1
ATOM 1432 O O . PHE A 1 179 ? 3.054 7.913 -1.388 1.00 91.19 179 PHE A O 1
ATOM 1439 N N . THR A 1 180 ? 4.557 7.786 -3.051 1.00 87.56 180 THR A N 1
ATOM 1440 C CA . THR A 1 180 ? 3.797 8.619 -3.983 1.00 87.56 180 THR A CA 1
ATOM 1441 C C . THR A 1 180 ? 2.495 7.907 -4.353 1.00 87.56 180 THR A C 1
ATOM 1443 O O . THR A 1 180 ? 2.505 6.747 -4.780 1.00 87.56 180 THR A O 1
ATOM 1446 N N . CYS A 1 181 ? 1.360 8.580 -4.161 1.00 87.00 181 CYS A N 1
ATOM 1447 C CA . CYS A 1 181 ? 0.041 8.006 -4.406 1.00 87.00 181 CYS A CA 1
ATOM 1448 C C . CYS A 1 181 ? -0.930 8.986 -5.078 1.00 87.00 181 CYS A C 1
ATOM 1450 O O . CYS A 1 181 ? -0.753 10.202 -5.002 1.00 87.00 181 CYS A O 1
ATOM 1452 N N . ASP A 1 182 ? -1.958 8.449 -5.735 1.00 85.69 182 ASP A N 1
ATOM 1453 C CA . ASP A 1 182 ? -3.056 9.233 -6.305 1.00 85.69 182 ASP A CA 1
ATOM 1454 C C . ASP A 1 182 ? -4.071 9.682 -5.230 1.00 85.69 182 ASP A C 1
ATOM 1456 O O . ASP A 1 182 ? -3.934 9.399 -4.037 1.00 85.69 182 ASP A O 1
ATOM 1460 N N . LEU A 1 183 ? -5.129 10.388 -5.653 1.00 81.56 183 LEU A N 1
ATOM 1461 C CA . LEU A 1 183 ? -6.214 10.823 -4.759 1.00 81.56 183 LEU A CA 1
ATOM 1462 C C . LEU A 1 183 ? -6.980 9.657 -4.110 1.00 81.56 183 LEU A C 1
ATOM 1464 O O . LEU A 1 18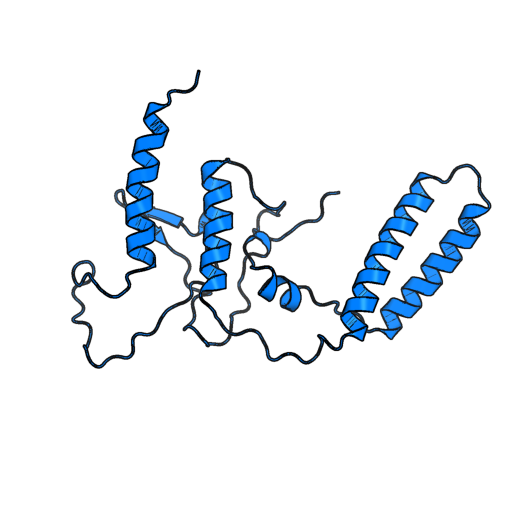3 ? -7.631 9.864 -3.082 1.00 81.56 183 LEU A O 1
ATOM 1468 N N . GLY A 1 184 ? -6.918 8.471 -4.719 1.00 81.25 184 GLY A N 1
ATOM 1469 C CA . GLY A 1 184 ? -7.519 7.227 -4.249 1.00 81.25 184 GLY A CA 1
ATOM 1470 C C . GLY A 1 184 ? -6.589 6.393 -3.367 1.00 81.25 184 GLY A C 1
ATOM 1471 O O . GLY A 1 184 ? -6.910 5.238 -3.102 1.00 81.25 184 GLY A O 1
ATOM 1472 N N . ASP A 1 185 ? -5.468 6.960 -2.907 1.00 83.31 185 ASP A N 1
ATOM 1473 C CA . ASP A 1 185 ? -4.490 6.302 -2.040 1.00 83.31 185 ASP A CA 1
ATOM 1474 C C . ASP A 1 185 ? -3.800 5.080 -2.709 1.00 83.31 185 ASP A C 1
ATOM 1476 O O . ASP A 1 185 ? -3.300 4.174 -2.029 1.00 83.31 185 ASP A O 1
ATOM 1480 N N . ASN A 1 186 ? -3.734 5.045 -4.050 1.00 83.62 186 ASN A N 1
ATOM 1481 C CA . ASN A 1 186 ? -3.031 4.012 -4.822 1.00 83.62 186 ASN A CA 1
ATOM 1482 C C . ASN A 1 186 ? -1.622 4.448 -5.207 1.00 83.62 186 ASN A C 1
ATOM 1484 O O . ASN A 1 186 ? -1.407 5.602 -5.561 1.00 83.62 186 ASN A O 1
ATOM 1488 N N . LEU A 1 187 ? -0.674 3.505 -5.198 1.00 83.25 187 LEU A N 1
ATOM 1489 C CA . LEU A 1 187 ? 0.702 3.748 -5.637 1.00 83.25 187 LEU A CA 1
ATOM 1490 C C . LEU A 1 187 ? 0.733 4.263 -7.080 1.00 83.25 187 LEU A C 1
ATOM 1492 O O . LEU A 1 187 ? 0.205 3.613 -7.985 1.00 83.25 187 LEU A O 1
ATOM 1496 N N . VAL A 1 188 ? 1.423 5.381 -7.293 1.00 83.75 188 VAL A N 1
ATOM 1497 C CA . VAL A 1 188 ? 1.749 5.892 -8.629 1.00 83.75 188 VAL A CA 1
ATOM 1498 C C . VAL A 1 188 ? 3.243 5.745 -8.884 1.00 83.75 188 VAL A C 1
ATOM 1500 O O . VAL A 1 188 ? 4.046 5.675 -7.953 1.00 83.75 188 VAL A O 1
ATOM 1503 N N . ARG A 1 189 ? 3.626 5.650 -10.158 1.00 69.25 189 ARG A N 1
ATOM 1504 C CA . ARG A 1 189 ? 5.039 5.732 -10.534 1.00 69.25 189 ARG A CA 1
ATOM 1505 C C . ARG A 1 189 ? 5.454 7.195 -10.499 1.00 69.25 189 ARG A C 1
ATOM 1507 O O . ARG A 1 189 ? 4.680 8.041 -10.934 1.00 69.25 189 ARG A O 1
ATOM 1514 N N . GLU A 1 190 ? 6.646 7.463 -9.984 1.00 57.72 190 GLU A N 1
ATOM 1515 C CA . GLU A 1 190 ? 7.300 8.745 -10.236 1.00 57.72 190 GLU A CA 1
ATOM 1516 C C . GLU A 1 190 ? 7.591 8.817 -11.741 1.00 57.72 190 GLU A C 1
ATOM 1518 O O . GLU A 1 190 ? 8.081 7.838 -12.316 1.00 57.72 190 GLU A O 1
ATOM 1523 N N . GLU A 1 191 ? 7.143 9.904 -12.371 1.00 44.88 191 GLU A N 1
ATOM 1524 C CA . GLU A 1 191 ? 7.391 10.212 -13.787 1.00 44.88 191 GLU A CA 1
ATOM 1525 C C . GLU A 1 191 ? 8.854 10.586 -14.027 1.00 44.88 191 GLU A C 1
ATOM 1527 O O . GLU A 1 191 ? 9.443 11.267 -13.155 1.00 44.88 191 GLU A O 1
#

Organism: NCBI:txid210454